Protein AF-A0AAV4XVC8-F1 (afdb_monomer_lite)

pLDDT: mean 71.18, std 25.44, range [30.16, 96.75]

InterPro domains:
  IPR027413 GroEL-like equatorial domain superfamily [SSF48592] (6-117)

Sequence (193 aa):
MLSVKQLIGSIIASYLGPFKSNKFVVDDEDVYMVKCPVSLLQKMNHKDHLSHLIEETLLAHHEQYGCSSISLLAMWYIWNEEFQIILEDCETVDIITHSQNILEEVISQLTEITIQCKETFFKRKSEQNLPQSSHKYKNSFDMNSQSVVYPMKKSVILNMSSSTVPIGIRYSSRHFSPSQSQLSEDEAKTSKR

Radius of gyration: 26.96 Å; chains: 1; bounding box: 74×44×88 Å

Organism: Caerostris extrusa (NCBI:txid172846)

Foldseek 3Di:
DDDPLRVLVVLLVQCDDPNHDWDWDDDPDDTDTHNDSLVVLVSDPDPDPVSVVLSVVLVVVCVVPVDDSSVVSVVVSVVVVVVVVVVVPDDPVVVVVVVVVVVVVVVVVVVVVVVVVCCVVVVVVVVVPPDPDDDDDDDDDDPDDDDDDDDDDDDDDDDDDDDDDDDDPDDPDDDDDDDDDDDDDDDDDDDDD

Structure (mmCIF, N/CA/C/O backbone):
data_AF-A0AAV4XVC8-F1
#
_entry.id   AF-A0AAV4XVC8-F1
#
loop_
_atom_site.group_PDB
_atom_site.id
_atom_site.type_symbol
_atom_site.label_atom_id
_atom_site.label_alt_id
_atom_site.label_comp_id
_atom_site.label_asym_id
_atom_site.label_entity_id
_atom_site.label_seq_id
_atom_site.pdbx_PDB_ins_code
_atom_site.Cartn_x
_atom_site.Cartn_y
_atom_site.Cartn_z
_atom_site.occupancy
_atom_site.B_iso_or_equiv
_atom_site.auth_seq_id
_atom_site.auth_comp_id
_atom_site.auth_asym_id
_atom_site.auth_atom_id
_atom_site.pdbx_PDB_model_num
ATOM 1 N N . MET A 1 1 ? 22.373 -5.434 -5.262 1.00 60.91 1 MET A N 1
ATOM 2 C CA . MET A 1 1 ? 20.912 -5.635 -5.367 1.00 60.91 1 MET A CA 1
ATOM 3 C C . MET A 1 1 ? 20.284 -4.755 -4.295 1.00 60.91 1 MET A C 1
ATOM 5 O O . MET A 1 1 ? 20.797 -4.787 -3.184 1.00 60.91 1 MET A O 1
ATOM 9 N N . LEU A 1 2 ? 19.320 -3.887 -4.626 1.00 66.81 2 LEU A N 1
ATOM 10 C CA . LEU A 1 2 ? 18.660 -3.037 -3.619 1.00 66.81 2 LEU A CA 1
ATOM 11 C C . LEU A 1 2 ? 17.849 -3.921 -2.666 1.00 66.81 2 LEU A C 1
ATOM 13 O O . LEU A 1 2 ? 17.272 -4.911 -3.117 1.00 66.81 2 LEU A O 1
ATOM 17 N N . SER A 1 3 ? 17.794 -3.575 -1.378 1.00 87.25 3 SER A N 1
ATOM 18 C CA . SER A 1 3 ? 16.833 -4.224 -0.481 1.00 87.25 3 SER A CA 1
ATOM 19 C C . SER A 1 3 ? 15.405 -3.860 -0.897 1.00 87.25 3 SER A C 1
ATOM 21 O O . SER A 1 3 ? 15.181 -2.795 -1.479 1.00 87.25 3 SER A O 1
ATOM 23 N N . VAL A 1 4 ? 14.426 -4.712 -0.577 1.00 87.12 4 VAL A N 1
ATOM 24 C CA . VAL A 1 4 ? 13.005 -4.453 -0.883 1.00 87.12 4 VAL A CA 1
ATOM 25 C C . VAL A 1 4 ? 12.580 -3.094 -0.334 1.00 87.12 4 VAL A C 1
ATOM 27 O O . VAL A 1 4 ? 11.993 -2.287 -1.045 1.00 87.12 4 VAL A O 1
ATOM 30 N N . LYS A 1 5 ? 12.990 -2.776 0.896 1.00 87.62 5 LYS A N 1
ATOM 31 C CA . LYS A 1 5 ? 12.744 -1.473 1.516 1.00 87.62 5 LYS A CA 1
ATOM 32 C C . LYS A 1 5 ? 13.310 -0.314 0.686 1.00 87.62 5 LYS A C 1
ATOM 34 O O . LYS A 1 5 ? 12.590 0.637 0.404 1.00 87.62 5 LYS A O 1
ATOM 39 N N . GLN A 1 6 ? 14.571 -0.391 0.251 1.00 89.44 6 GLN A N 1
ATOM 40 C CA . GLN A 1 6 ? 15.189 0.657 -0.575 1.00 89.44 6 GLN A CA 1
ATOM 41 C C . GLN A 1 6 ? 14.481 0.819 -1.923 1.00 89.44 6 GLN A C 1
ATOM 43 O O . GLN A 1 6 ? 14.262 1.942 -2.379 1.00 89.44 6 GLN A O 1
ATOM 48 N N . LEU A 1 7 ? 14.107 -0.299 -2.546 1.00 89.12 7 LEU A N 1
ATOM 49 C CA . LEU A 1 7 ? 13.332 -0.308 -3.777 1.00 89.12 7 LEU A CA 1
ATOM 50 C C . LEU A 1 7 ? 11.992 0.407 -3.579 1.00 89.12 7 LEU A C 1
ATOM 52 O O . LEU A 1 7 ? 11.703 1.368 -4.291 1.00 89.12 7 LEU A O 1
ATOM 56 N N . ILE A 1 8 ? 11.207 -0.009 -2.587 1.00 91.06 8 ILE A N 1
ATOM 57 C CA . ILE A 1 8 ? 9.901 0.583 -2.301 1.00 91.06 8 ILE A CA 1
ATOM 58 C C . ILE A 1 8 ? 10.027 2.074 -1.969 1.00 91.06 8 ILE A C 1
ATOM 60 O O . ILE A 1 8 ? 9.303 2.888 -2.543 1.00 91.06 8 ILE A O 1
ATOM 64 N N . GLY A 1 9 ? 10.994 2.457 -1.131 1.00 91.19 9 GLY A N 1
ATOM 65 C CA . GLY A 1 9 ? 11.270 3.860 -0.820 1.00 91.19 9 GLY A CA 1
ATOM 66 C C . GLY A 1 9 ? 11.574 4.686 -2.075 1.00 91.19 9 GLY A C 1
ATOM 67 O O . GLY A 1 9 ? 11.056 5.792 -2.237 1.00 91.19 9 GLY A O 1
ATOM 68 N N . SER A 1 10 ? 12.338 4.125 -3.019 1.00 89.69 10 SER A N 1
ATOM 69 C CA . SER A 1 10 ? 12.622 4.785 -4.298 1.00 89.69 10 SER A CA 1
ATOM 70 C C . SER A 1 10 ? 11.372 4.949 -5.171 1.00 89.69 10 SER A C 1
ATOM 72 O O . SER A 1 10 ? 11.186 6.003 -5.782 1.00 89.69 10 SER A O 1
ATOM 74 N N . ILE A 1 11 ? 10.476 3.955 -5.190 1.00 91.38 11 ILE A N 1
ATOM 75 C CA . ILE A 1 11 ? 9.204 4.027 -5.918 1.00 91.38 11 ILE A CA 1
ATOM 76 C C . ILE A 1 11 ? 8.335 5.133 -5.315 1.00 91.38 11 ILE A C 1
ATOM 78 O O . ILE A 1 11 ? 7.885 6.008 -6.059 1.00 91.38 11 ILE A O 1
ATOM 82 N N . ILE A 1 12 ? 8.176 5.156 -3.987 1.00 91.88 12 ILE A N 1
ATOM 83 C CA . ILE A 1 12 ? 7.405 6.176 -3.261 1.00 91.88 12 ILE A CA 1
ATOM 84 C C . ILE A 1 12 ? 7.914 7.575 -3.588 1.00 91.88 12 ILE A C 1
ATOM 86 O O . ILE A 1 12 ? 7.141 8.398 -4.076 1.00 91.88 12 ILE A O 1
ATOM 90 N N . ALA A 1 13 ? 9.215 7.825 -3.421 1.00 89.94 13 ALA A N 1
ATOM 91 C CA . ALA A 1 13 ? 9.823 9.128 -3.697 1.00 89.94 13 ALA A CA 1
ATOM 92 C C . ALA A 1 13 ? 9.610 9.603 -5.146 1.00 89.94 13 ALA A C 1
ATOM 94 O O . ALA A 1 13 ? 9.690 10.792 -5.445 1.00 89.94 13 ALA A O 1
ATOM 95 N N . SER A 1 14 ? 9.354 8.669 -6.060 1.00 90.31 14 SER A N 1
ATOM 96 C CA . SER A 1 14 ? 9.275 8.935 -7.488 1.00 90.31 14 SER A CA 1
ATOM 97 C C . SER A 1 14 ? 7.850 9.111 -8.032 1.00 90.31 14 SER A C 1
ATOM 99 O O . SER A 1 14 ? 7.668 9.791 -9.049 1.00 90.31 14 SER A O 1
ATOM 101 N N . TYR A 1 15 ? 6.854 8.529 -7.356 1.00 91.44 15 TYR A N 1
ATOM 102 C CA . TYR A 1 15 ? 5.433 8.595 -7.723 1.00 91.44 15 TYR A CA 1
ATOM 103 C C . TYR A 1 15 ? 4.596 9.459 -6.773 1.00 91.44 15 TYR A C 1
ATOM 105 O O . TYR A 1 15 ? 3.487 9.852 -7.141 1.00 91.44 15 TYR A O 1
ATOM 113 N N . LEU A 1 16 ? 5.109 9.780 -5.583 1.00 87.75 16 LEU A N 1
ATOM 114 C CA . LEU A 1 16 ? 4.440 10.613 -4.590 1.00 87.75 16 LEU A CA 1
ATOM 115 C C . LEU A 1 16 ? 5.033 12.033 -4.564 1.00 87.75 16 LEU A C 1
ATOM 117 O O . LEU A 1 16 ? 6.240 12.226 -4.683 1.00 87.75 16 LEU A O 1
ATOM 121 N N . GLY A 1 17 ? 4.174 13.038 -4.381 1.00 79.62 17 GLY A N 1
ATOM 122 C CA . GLY A 1 17 ? 4.581 14.434 -4.196 1.00 79.62 17 GLY A CA 1
ATOM 123 C C . GLY A 1 17 ? 4.624 15.292 -5.474 1.00 79.62 17 GLY A C 1
ATOM 124 O O . GLY A 1 17 ? 4.213 14.859 -6.556 1.00 79.62 17 GLY A O 1
ATOM 125 N N . PRO A 1 18 ? 5.092 16.551 -5.356 1.00 76.88 18 PRO A N 1
ATOM 126 C CA . PRO A 1 18 ? 5.023 17.550 -6.429 1.00 76.88 18 PRO A CA 1
ATOM 127 C C . PRO A 1 18 ? 5.949 17.251 -7.617 1.00 76.88 18 PRO A C 1
ATOM 129 O O . PRO A 1 18 ? 5.732 17.776 -8.706 1.00 76.88 18 PRO A O 1
ATOM 132 N N . PHE A 1 19 ? 6.946 16.382 -7.434 1.00 80.25 19 PHE A N 1
ATOM 133 C CA . PHE A 1 19 ? 7.935 16.013 -8.453 1.00 80.25 19 PHE A CA 1
ATOM 134 C C . PHE A 1 19 ? 7.692 14.623 -9.057 1.00 80.25 19 PHE A C 1
ATOM 136 O O . PHE A 1 19 ? 8.619 13.992 -9.574 1.00 80.25 19 PHE A O 1
ATOM 143 N N . LYS A 1 20 ? 6.446 14.131 -8.996 1.00 87.62 20 LYS A N 1
ATOM 144 C CA . LYS A 1 20 ? 6.068 12.846 -9.591 1.00 87.62 20 LYS A CA 1
ATOM 145 C C . LYS A 1 20 ? 6.493 12.776 -11.058 1.00 87.62 20 LYS A C 1
ATOM 147 O O . LYS A 1 20 ? 6.321 13.727 -11.822 1.00 87.62 20 LYS A O 1
ATOM 152 N N . SER A 1 21 ? 7.030 11.634 -11.463 1.00 87.00 21 SER A N 1
ATOM 153 C CA . SER A 1 21 ? 7.495 11.431 -12.835 1.00 87.00 21 SER A CA 1
ATOM 154 C C . SER A 1 21 ? 7.169 10.033 -13.331 1.00 87.00 21 SER A C 1
ATOM 156 O O . SER A 1 21 ? 7.262 9.055 -12.591 1.00 87.00 21 SER A O 1
ATOM 158 N N . ASN A 1 22 ? 6.821 9.944 -14.614 1.00 90.75 22 ASN A N 1
ATOM 159 C CA . ASN A 1 22 ? 6.651 8.661 -15.285 1.00 90.75 22 ASN A CA 1
ATOM 160 C C . ASN A 1 22 ? 7.999 7.937 -15.348 1.00 90.75 22 ASN A C 1
ATOM 162 O O . ASN A 1 22 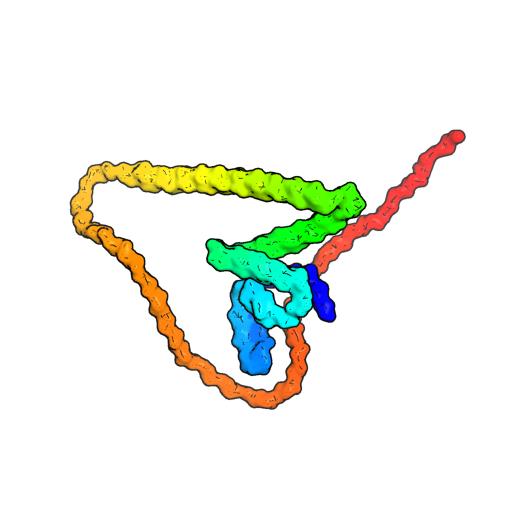? 9.053 8.576 -15.431 1.00 90.75 22 ASN A O 1
ATOM 166 N N . LYS A 1 23 ? 7.961 6.608 -15.333 1.00 90.19 23 LYS A N 1
ATOM 167 C CA . LYS A 1 23 ? 9.156 5.770 -15.448 1.00 90.19 23 LYS A CA 1
ATOM 168 C C . LYS A 1 23 ? 9.222 5.130 -16.813 1.00 90.19 23 LYS A C 1
ATOM 170 O O . LYS A 1 23 ? 8.193 4.888 -17.429 1.00 90.19 23 LYS A O 1
ATOM 175 N N . PHE A 1 24 ? 10.436 4.883 -17.274 1.00 91.50 24 PHE A N 1
ATOM 176 C CA . PHE A 1 24 ? 10.679 4.085 -18.461 1.00 91.50 24 PHE A CA 1
ATOM 177 C C . PHE A 1 24 ? 11.272 2.763 -18.003 1.00 91.50 24 PHE A C 1
ATOM 179 O O . PHE A 1 24 ? 12.295 2.758 -17.319 1.00 91.50 24 PHE A O 1
ATOM 186 N N . VAL A 1 25 ? 10.600 1.670 -18.339 1.00 90.94 25 VAL A N 1
ATOM 187 C CA . VAL A 1 25 ? 11.097 0.315 -18.123 1.00 90.94 25 VAL A CA 1
ATOM 188 C C . VAL A 1 25 ? 11.545 -0.217 -19.471 1.00 90.94 25 VAL A C 1
ATOM 190 O O . VAL A 1 25 ? 10.792 -0.139 -20.438 1.00 90.94 25 VAL A O 1
ATOM 193 N N . VAL A 1 26 ? 12.781 -0.696 -19.532 1.00 90.88 26 VAL A N 1
ATOM 194 C CA . VAL A 1 26 ? 13.357 -1.314 -20.727 1.00 90.88 26 VAL A CA 1
ATOM 195 C C . VAL A 1 26 ? 13.376 -2.815 -20.482 1.00 90.88 26 VAL A C 1
ATOM 197 O O . VAL A 1 26 ? 13.941 -3.246 -19.478 1.00 90.88 26 VAL A O 1
ATOM 200 N N . ASP A 1 27 ? 12.733 -3.571 -21.361 1.00 89.00 27 ASP A N 1
ATOM 201 C CA . ASP A 1 27 ? 12.568 -5.023 -21.267 1.00 89.00 27 ASP A CA 1
ATOM 202 C C . ASP A 1 27 ? 12.960 -5.625 -22.616 1.00 89.00 27 ASP A C 1
ATOM 204 O O . ASP A 1 27 ? 12.258 -5.386 -23.593 1.00 89.00 27 ASP A O 1
ATOM 208 N N . ASP A 1 28 ? 14.113 -6.300 -22.662 1.00 87.19 28 ASP A N 1
ATOM 209 C CA . ASP A 1 28 ? 14.820 -6.872 -23.823 1.00 87.19 28 ASP A CA 1
ATOM 210 C C . ASP A 1 28 ? 14.838 -6.024 -25.118 1.00 87.19 28 ASP A C 1
ATOM 212 O O . ASP A 1 28 ? 15.892 -5.511 -25.501 1.00 87.19 28 ASP A O 1
ATOM 216 N N . GLU A 1 29 ? 13.700 -5.841 -25.785 1.00 88.56 29 GLU A N 1
ATOM 217 C CA . GLU A 1 29 ? 13.551 -5.094 -27.044 1.00 88.56 29 GLU A CA 1
ATOM 218 C C . GLU A 1 29 ? 12.577 -3.901 -26.960 1.00 88.56 29 GLU A C 1
ATOM 220 O O . GLU A 1 29 ? 12.553 -3.052 -27.854 1.00 88.56 29 GLU A O 1
ATOM 225 N N . ASP A 1 30 ? 11.814 -3.783 -25.872 1.00 91.25 30 ASP A N 1
ATOM 226 C CA . ASP A 1 30 ? 10.739 -2.809 -25.713 1.00 91.25 30 ASP A CA 1
ATOM 227 C C . ASP A 1 30 ? 11.037 -1.759 -24.634 1.00 91.25 30 ASP A C 1
ATOM 229 O O . ASP A 1 30 ? 11.691 -2.007 -23.618 1.00 91.25 30 ASP A O 1
ATOM 233 N N . VAL A 1 31 ? 10.482 -0.557 -24.830 1.00 92.19 31 VAL A N 1
ATOM 234 C CA . VAL A 1 31 ? 10.515 0.528 -23.841 1.00 92.19 31 VAL A CA 1
ATOM 235 C C . VAL A 1 31 ? 9.094 0.908 -23.444 1.00 92.19 31 VAL A C 1
ATOM 237 O O . VAL A 1 31 ? 8.322 1.453 -24.233 1.00 92.19 31 VAL A O 1
ATOM 240 N N . TYR A 1 32 ? 8.768 0.682 -22.177 1.00 90.56 32 TYR A N 1
ATOM 241 C CA . TYR A 1 32 ? 7.461 0.950 -21.594 1.00 90.56 32 TYR A CA 1
ATOM 242 C C . TYR A 1 32 ? 7.494 2.227 -20.767 1.00 90.56 32 TYR A C 1
ATOM 244 O O . TYR A 1 32 ? 8.263 2.342 -19.815 1.00 90.56 32 TYR A O 1
ATOM 252 N N . MET A 1 33 ? 6.613 3.180 -21.071 1.00 93.56 33 MET A N 1
ATOM 253 C CA . MET A 1 33 ? 6.372 4.313 -20.180 1.00 93.56 33 MET A CA 1
ATOM 254 C C . MET A 1 33 ? 5.312 3.941 -19.138 1.00 93.56 33 MET A C 1
ATOM 256 O O . MET A 1 33 ? 4.134 3.785 -19.454 1.00 93.56 33 MET A O 1
ATOM 260 N N . VAL A 1 34 ? 5.721 3.865 -17.878 1.00 93.75 34 VAL A N 1
ATOM 261 C CA . VAL A 1 34 ? 4.909 3.426 -16.749 1.00 93.75 34 VAL A CA 1
ATOM 262 C C . VAL A 1 34 ? 4.484 4.607 -15.877 1.00 93.75 34 VAL A C 1
ATOM 264 O O . VAL A 1 34 ? 5.309 5.342 -15.326 1.00 93.75 34 VAL A O 1
ATOM 267 N N . LYS A 1 35 ? 3.167 4.771 -15.719 1.00 91.00 35 LYS A N 1
ATOM 268 C CA . LYS A 1 35 ? 2.547 5.822 -14.890 1.00 91.00 35 LYS A CA 1
ATOM 269 C C . LYS A 1 35 ? 1.979 5.312 -13.565 1.00 91.00 35 LYS A C 1
ATOM 271 O O . LYS A 1 35 ? 1.686 6.121 -12.691 1.00 91.00 35 LYS A O 1
ATOM 276 N N . CYS A 1 36 ? 1.810 3.999 -13.432 1.00 90.88 36 CYS A N 1
ATOM 277 C CA . CYS A 1 36 ? 1.247 3.357 -12.251 1.00 90.88 36 CYS A CA 1
ATOM 278 C C . CYS A 1 36 ? 2.352 2.590 -11.508 1.00 90.88 36 CYS A C 1
ATOM 280 O O . CYS A 1 36 ? 3.061 1.817 -12.153 1.00 90.88 36 CYS A O 1
ATOM 282 N N . PRO A 1 37 ? 2.501 2.759 -10.183 1.00 91.81 37 PRO A N 1
ATOM 283 C CA . PRO A 1 37 ? 3.500 2.018 -9.412 1.00 91.81 37 PRO A CA 1
ATOM 284 C C . PRO A 1 37 ? 3.270 0.498 -9.439 1.00 91.81 37 PRO A C 1
ATOM 286 O O . PRO A 1 37 ? 4.239 -0.249 -9.407 1.00 91.81 37 PRO A O 1
ATOM 289 N N . VAL A 1 38 ? 2.019 0.034 -9.565 1.00 92.62 38 VAL A N 1
ATOM 290 C CA . VAL A 1 38 ? 1.698 -1.403 -9.672 1.00 92.62 38 VAL A CA 1
ATOM 291 C C . VAL A 1 38 ? 2.273 -1.986 -10.957 1.00 92.62 38 VAL A C 1
ATOM 293 O O . VAL A 1 38 ? 3.015 -2.960 -10.920 1.00 92.62 38 VAL A O 1
ATOM 296 N N . SER A 1 39 ? 2.030 -1.322 -12.089 1.00 92.00 39 SER A N 1
ATOM 297 C CA . SER A 1 39 ? 2.594 -1.732 -13.377 1.00 92.00 39 SER A CA 1
ATOM 298 C C . SER A 1 39 ? 4.121 -1.654 -13.404 1.00 92.00 39 SER A C 1
ATOM 300 O O . SER A 1 39 ? 4.746 -2.361 -14.187 1.00 92.00 39 SER A O 1
ATOM 302 N N . LEU A 1 40 ? 4.730 -0.784 -12.586 1.00 91.88 40 LEU A N 1
ATOM 303 C CA . LEU A 1 40 ? 6.182 -0.747 -12.451 1.00 91.88 40 LEU A CA 1
ATOM 304 C C . LEU A 1 40 ? 6.664 -2.011 -11.744 1.00 91.88 40 LEU A C 1
ATOM 306 O O . LEU A 1 40 ? 7.521 -2.688 -12.294 1.00 91.88 40 LEU A O 1
ATOM 310 N N . LEU A 1 41 ? 6.088 -2.346 -10.586 1.00 89.44 41 LEU A N 1
ATOM 311 C CA . LEU A 1 41 ? 6.457 -3.539 -9.818 1.00 89.44 41 LEU A CA 1
ATOM 312 C C . LEU A 1 41 ? 6.304 -4.825 -10.638 1.00 89.44 41 LEU A C 1
ATOM 314 O O . LEU A 1 41 ? 7.263 -5.581 -10.723 1.00 89.44 41 LEU A O 1
ATOM 318 N N . GLN A 1 42 ? 5.186 -4.992 -11.351 1.00 89.75 42 GLN A N 1
ATOM 319 C CA . GLN A 1 42 ? 4.941 -6.138 -12.244 1.00 89.75 42 GLN A CA 1
ATOM 320 C C . GLN A 1 42 ? 5.992 -6.298 -13.354 1.00 89.75 42 GLN A C 1
ATOM 322 O O . GLN A 1 42 ? 6.202 -7.385 -13.886 1.00 89.75 42 GLN A O 1
ATOM 327 N N . LYS A 1 43 ? 6.622 -5.192 -13.767 1.00 88.81 43 LYS A N 1
ATOM 328 C CA . LYS A 1 43 ? 7.663 -5.176 -14.801 1.00 88.81 43 LYS A CA 1
ATOM 329 C C . LYS A 1 43 ? 9.073 -5.283 -14.224 1.00 88.81 43 LYS A C 1
ATOM 331 O O . LYS A 1 43 ? 10.031 -5.404 -14.984 1.00 88.81 43 LYS A O 1
ATOM 336 N N . MET A 1 44 ? 9.230 -5.230 -12.904 1.00 85.31 44 MET A N 1
ATOM 337 C CA . MET A 1 44 ? 10.516 -5.420 -12.252 1.00 85.31 44 MET A CA 1
ATOM 338 C C . MET A 1 44 ? 10.708 -6.901 -11.925 1.00 85.31 44 MET A C 1
ATOM 340 O O . MET A 1 44 ? 9.949 -7.493 -11.170 1.00 85.31 44 MET A O 1
ATOM 344 N N . ASN A 1 45 ? 11.759 -7.510 -12.473 1.00 77.62 45 ASN A N 1
ATOM 345 C CA . ASN A 1 45 ? 12.078 -8.911 -12.206 1.00 77.62 45 ASN A CA 1
ATOM 346 C C . ASN A 1 45 ? 12.716 -9.069 -10.810 1.00 77.62 45 ASN A C 1
ATOM 348 O O . ASN A 1 45 ? 13.943 -9.072 -10.663 1.00 77.62 45 ASN A O 1
ATOM 352 N N . HIS A 1 46 ? 11.883 -9.163 -9.773 1.00 75.62 46 HIS A N 1
ATOM 353 C CA . HIS A 1 46 ? 12.303 -9.397 -8.392 1.00 75.62 46 HIS A CA 1
ATOM 354 C C . HIS A 1 46 ? 11.841 -10.778 -7.909 1.00 75.62 46 HIS A C 1
ATOM 356 O O . HIS A 1 46 ? 10.666 -11.109 -7.970 1.00 75.62 46 HIS A O 1
ATOM 362 N N . LYS A 1 47 ? 12.782 -11.597 -7.417 1.00 74.56 47 LYS A N 1
ATOM 363 C CA . LYS A 1 47 ? 12.545 -12.996 -6.995 1.00 74.56 47 LYS A CA 1
ATOM 364 C C . LYS A 1 47 ? 12.276 -13.159 -5.494 1.00 74.56 47 LYS A C 1
ATOM 366 O O . LYS A 1 47 ? 12.476 -14.238 -4.948 1.00 74.56 47 LYS A O 1
ATOM 371 N N . ASP A 1 48 ? 11.918 -12.080 -4.814 1.00 85.94 48 ASP A N 1
ATOM 372 C CA . ASP A 1 48 ? 11.801 -12.058 -3.360 1.00 85.94 48 ASP A CA 1
ATOM 373 C C . ASP A 1 48 ? 10.337 -12.222 -2.911 1.00 85.94 48 ASP A C 1
ATOM 375 O O . ASP A 1 48 ? 9.435 -11.601 -3.474 1.00 85.94 48 ASP A O 1
ATOM 379 N N . HIS A 1 49 ? 10.101 -13.060 -1.894 1.00 89.12 49 HIS A N 1
ATOM 380 C CA . HIS A 1 49 ? 8.752 -13.384 -1.408 1.00 89.12 49 HIS A CA 1
ATOM 381 C C . HIS A 1 49 ? 7.999 -12.163 -0.873 1.00 89.12 49 HIS A C 1
ATOM 383 O O . HIS A 1 49 ? 6.797 -12.038 -1.098 1.00 89.12 49 HIS A O 1
ATOM 389 N N . LEU A 1 50 ? 8.694 -11.251 -0.189 1.00 89.31 50 LEU A N 1
ATOM 390 C CA . LEU A 1 50 ? 8.078 -10.031 0.322 1.00 89.31 50 LEU A CA 1
ATOM 391 C C . LEU A 1 50 ? 7.697 -9.098 -0.831 1.00 89.31 50 LEU A C 1
ATOM 393 O O . LEU A 1 50 ? 6.631 -8.491 -0.805 1.00 89.31 50 LEU A O 1
ATOM 397 N N . SER A 1 51 ? 8.533 -9.028 -1.868 1.00 89.06 51 SER A N 1
ATOM 398 C CA . SER A 1 51 ? 8.219 -8.266 -3.084 1.00 89.06 51 SER A CA 1
ATOM 399 C C . SER A 1 51 ? 6.954 -8.791 -3.771 1.00 89.06 51 SER A C 1
ATOM 401 O O . SER A 1 51 ? 6.099 -7.989 -4.137 1.00 89.06 51 SER A O 1
ATOM 403 N N . HIS A 1 52 ? 6.798 -10.117 -3.863 1.00 90.75 52 HIS A N 1
ATOM 404 C CA . HIS A 1 52 ? 5.591 -10.750 -4.407 1.00 90.75 52 HIS A CA 1
ATOM 405 C C . HIS A 1 52 ? 4.343 -10.420 -3.580 1.00 90.75 52 HIS A C 1
ATOM 407 O O . HIS A 1 52 ? 3.328 -10.011 -4.131 1.00 90.75 52 HIS A O 1
ATOM 413 N N . LEU A 1 53 ? 4.425 -10.521 -2.249 1.00 92.38 53 LEU A N 1
ATOM 414 C CA . L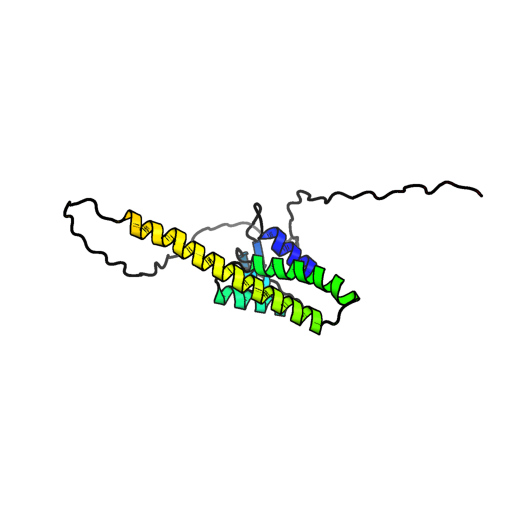EU A 1 53 ? 3.298 -10.202 -1.369 1.00 92.38 53 LEU A CA 1
ATOM 415 C C . LEU A 1 53 ? 2.858 -8.732 -1.500 1.00 92.38 53 LEU A C 1
ATOM 417 O O . LEU A 1 53 ? 1.662 -8.432 -1.520 1.00 92.38 53 LEU A O 1
ATOM 421 N N . ILE A 1 54 ? 3.818 -7.807 -1.600 1.00 93.06 54 ILE A N 1
ATOM 422 C CA . ILE A 1 54 ? 3.537 -6.382 -1.824 1.00 93.06 54 ILE A CA 1
ATOM 423 C C . ILE A 1 54 ? 2.879 -6.182 -3.192 1.00 93.06 54 ILE A C 1
ATOM 425 O O . ILE A 1 54 ? 1.895 -5.451 -3.289 1.00 93.06 54 ILE A O 1
ATOM 429 N N . GLU A 1 55 ? 3.397 -6.824 -4.239 1.00 92.75 55 GLU A N 1
ATOM 430 C CA . GLU A 1 55 ? 2.826 -6.756 -5.584 1.00 92.75 55 GLU A CA 1
ATOM 431 C C . GLU A 1 55 ? 1.370 -7.235 -5.603 1.00 92.75 55 GLU A C 1
ATOM 433 O O . GLU A 1 55 ? 0.502 -6.493 -6.062 1.00 92.75 55 GLU A O 1
ATOM 438 N N . GLU A 1 56 ? 1.084 -8.410 -5.039 1.00 93.88 56 GLU A N 1
ATOM 439 C CA . GLU A 1 56 ? -0.272 -8.964 -4.947 1.00 93.88 56 GLU A CA 1
ATOM 440 C C . GLU A 1 56 ? -1.214 -8.043 -4.167 1.00 93.88 56 GLU A C 1
ATOM 442 O O . GLU A 1 56 ? -2.328 -7.762 -4.612 1.00 93.88 56 GLU A O 1
ATOM 447 N N . THR A 1 57 ? -0.753 -7.511 -3.033 1.00 94.62 57 THR A N 1
ATOM 448 C CA . THR A 1 57 ? -1.536 -6.586 -2.201 1.00 94.62 57 THR A CA 1
ATOM 449 C C . THR A 1 57 ? -1.894 -5.315 -2.974 1.00 94.62 57 THR A C 1
ATOM 451 O O . THR A 1 57 ? -3.035 -4.845 -2.947 1.00 94.62 57 THR A O 1
ATOM 454 N N . LEU A 1 58 ? -0.923 -4.746 -3.690 1.00 94.56 58 LEU A N 1
ATOM 455 C CA . LEU A 1 58 ? -1.131 -3.538 -4.479 1.00 94.56 58 LEU A CA 1
ATOM 456 C C . LEU A 1 58 ? -1.992 -3.787 -5.715 1.00 94.56 58 LEU A C 1
ATOM 458 O O . LEU A 1 58 ? -2.766 -2.900 -6.082 1.00 94.56 58 LEU A O 1
ATOM 462 N N . LEU A 1 59 ? -1.860 -4.955 -6.346 1.00 94.62 59 LEU A N 1
ATOM 463 C CA . LEU A 1 59 ? -2.681 -5.366 -7.477 1.00 94.62 59 LEU A CA 1
ATOM 464 C C . LEU A 1 59 ? -4.139 -5.524 -7.047 1.00 94.62 59 LEU A C 1
ATOM 466 O O . LEU A 1 59 ? -4.999 -4.881 -7.639 1.00 94.62 59 LEU A O 1
ATOM 470 N N . ALA A 1 60 ? -4.405 -6.256 -5.962 1.00 95.81 60 ALA A N 1
ATOM 471 C CA . ALA A 1 60 ? -5.752 -6.418 -5.418 1.00 95.81 60 ALA A CA 1
ATOM 472 C C . ALA A 1 60 ? -6.395 -5.062 -5.071 1.00 95.81 60 ALA A C 1
ATOM 474 O O . ALA A 1 60 ? -7.537 -4.786 -5.441 1.00 95.81 60 ALA A O 1
ATOM 475 N N . HIS A 1 61 ? -5.640 -4.160 -4.432 1.00 95.06 61 HIS A N 1
ATOM 476 C CA . HIS A 1 61 ? -6.111 -2.800 -4.163 1.00 95.06 61 HIS A CA 1
ATOM 477 C C . HIS A 1 61 ? -6.394 -2.016 -5.454 1.00 95.06 61 HIS A C 1
ATOM 479 O O . HIS A 1 61 ? -7.394 -1.304 -5.550 1.00 95.06 61 HIS A O 1
ATOM 485 N N . HIS A 1 62 ? -5.521 -2.130 -6.457 1.00 94.81 62 HIS A N 1
ATOM 486 C CA . HIS A 1 62 ? -5.691 -1.447 -7.735 1.00 94.81 62 HIS A CA 1
ATOM 487 C C . HIS A 1 62 ? -6.906 -1.962 -8.511 1.00 94.81 62 HIS A C 1
ATOM 489 O O . HIS A 1 62 ? -7.634 -1.160 -9.084 1.00 94.81 62 HIS A O 1
ATOM 495 N N . GLU A 1 63 ? -7.163 -3.267 -8.497 1.00 95.25 63 GLU A N 1
ATOM 496 C CA . GLU A 1 63 ? -8.341 -3.870 -9.124 1.00 95.25 63 GLU A CA 1
ATOM 497 C C . GLU A 1 63 ? -9.637 -3.442 -8.429 1.00 95.25 63 GLU A C 1
ATOM 499 O O . GLU A 1 63 ? -10.625 -3.138 -9.096 1.00 95.25 63 GLU A O 1
ATOM 504 N N . GLN A 1 64 ? -9.627 -3.356 -7.096 1.00 95.50 64 GLN A N 1
ATOM 505 C CA . GLN A 1 64 ? -10.809 -2.983 -6.321 1.00 95.50 64 GLN A CA 1
ATOM 506 C C . GLN A 1 64 ? -11.126 -1.480 -6.384 1.00 95.50 64 GLN A C 1
ATOM 508 O O . GLN A 1 64 ? -12.295 -1.102 -6.476 1.00 95.50 64 GLN A O 1
ATOM 513 N N . TYR A 1 65 ? -10.109 -0.615 -6.314 1.00 91.94 65 TYR A N 1
ATOM 514 C CA . TYR A 1 65 ? -10.294 0.834 -6.140 1.00 91.94 65 TYR A CA 1
ATOM 515 C C . TYR A 1 65 ? -9.794 1.683 -7.319 1.00 91.94 65 TYR A C 1
ATOM 517 O O . TYR A 1 65 ? -10.082 2.878 -7.382 1.00 91.94 65 TYR A O 1
ATOM 525 N N . GLY A 1 66 ? -9.036 1.112 -8.257 1.00 90.94 66 GLY A N 1
ATOM 526 C CA . GLY A 1 66 ? -8.525 1.775 -9.465 1.00 90.94 66 GLY A CA 1
ATOM 527 C C . GLY A 1 66 ? -7.378 2.771 -9.251 1.00 90.94 66 GLY A C 1
ATOM 528 O O . GLY A 1 66 ? -6.622 3.054 -10.181 1.00 90.94 66 GLY A O 1
ATOM 529 N N . CYS A 1 67 ? -7.202 3.325 -8.050 1.00 87.88 67 CYS A N 1
ATOM 530 C CA . CYS A 1 67 ? -6.182 4.335 -7.761 1.00 87.88 67 CYS A CA 1
ATOM 531 C C . CYS A 1 67 ? -5.566 4.164 -6.365 1.00 87.88 67 CYS A C 1
ATOM 533 O O . CYS A 1 67 ? -5.802 3.175 -5.687 1.00 87.88 67 CYS A O 1
ATOM 535 N N . SER A 1 68 ? -4.734 5.125 -5.951 1.00 90.94 68 SER A N 1
ATOM 536 C CA . SER A 1 68 ? -4.184 5.226 -4.587 1.00 90.94 68 SER A CA 1
ATOM 537 C C . SER A 1 68 ? -3.242 4.103 -4.128 1.00 90.94 68 SER A C 1
ATOM 539 O O . SER A 1 68 ? -2.761 4.148 -2.999 1.00 90.94 68 SER A O 1
ATOM 541 N N . SER A 1 69 ? -2.841 3.183 -5.012 1.00 93.75 69 SER A N 1
ATOM 542 C CA . SER A 1 69 ? -1.846 2.144 -4.701 1.00 93.75 69 SER A CA 1
ATOM 543 C C . SER A 1 69 ? -0.515 2.718 -4.188 1.00 93.75 69 SER A C 1
ATOM 545 O O . SER A 1 69 ? 0.143 2.099 -3.362 1.00 93.75 69 SER A O 1
ATOM 547 N N . ILE A 1 70 ? -0.121 3.929 -4.615 1.00 94.25 70 ILE A N 1
ATOM 548 C CA . ILE A 1 70 ? 1.084 4.588 -4.080 1.00 94.25 70 ILE A CA 1
ATOM 549 C C . ILE A 1 70 ? 0.940 4.978 -2.605 1.00 94.25 70 ILE A C 1
ATOM 551 O O . ILE A 1 70 ? 1.914 4.920 -1.861 1.00 94.25 70 ILE A O 1
ATOM 555 N N . SER A 1 71 ? -0.266 5.360 -2.178 1.00 93.56 71 SER A N 1
ATOM 556 C CA . SER A 1 71 ? -0.559 5.702 -0.787 1.00 93.56 71 SER A CA 1
ATOM 557 C C . SER A 1 71 ? -0.534 4.453 0.084 1.00 93.56 71 SER A C 1
ATOM 559 O O . SER A 1 71 ? 0.082 4.480 1.143 1.00 93.56 71 SER A O 1
ATOM 561 N N . LEU A 1 72 ? -1.112 3.345 -0.394 1.00 93.88 72 LEU A N 1
ATOM 562 C CA . LEU A 1 72 ? -1.026 2.052 0.290 1.00 93.88 72 LEU A CA 1
ATOM 563 C C . LEU A 1 72 ? 0.431 1.593 0.437 1.00 93.88 72 LEU A C 1
ATOM 565 O O . LEU A 1 72 ? 0.850 1.182 1.515 1.00 93.88 72 LEU A O 1
ATOM 569 N N . LEU A 1 73 ? 1.228 1.741 -0.623 1.00 94.12 73 LEU A N 1
ATOM 570 C CA . LEU A 1 73 ? 2.649 1.413 -0.582 1.00 94.12 73 LEU A CA 1
ATOM 571 C C . LEU A 1 73 ? 3.430 2.296 0.406 1.00 94.12 73 LEU A C 1
ATOM 573 O O . LEU A 1 73 ? 4.309 1.806 1.111 1.00 94.12 73 LEU A O 1
ATOM 577 N N . ALA A 1 74 ? 3.097 3.587 0.483 1.00 94.12 74 ALA A N 1
ATOM 578 C CA . ALA A 1 74 ? 3.685 4.503 1.457 1.00 94.12 74 ALA A CA 1
ATOM 579 C C . ALA A 1 74 ? 3.309 4.142 2.902 1.00 94.12 74 ALA A C 1
ATOM 581 O O . ALA A 1 74 ? 4.178 4.166 3.770 1.00 94.12 74 ALA A O 1
ATOM 582 N N . MET A 1 75 ? 2.053 3.758 3.153 1.00 93.25 75 MET A N 1
ATOM 583 C CA . MET A 1 75 ? 1.615 3.277 4.468 1.00 93.25 75 MET A CA 1
ATOM 584 C C . MET A 1 75 ? 2.380 2.022 4.880 1.00 93.25 75 MET A C 1
ATOM 586 O O . MET A 1 75 ? 2.921 1.984 5.980 1.00 93.25 75 MET A O 1
ATOM 590 N N . TRP A 1 76 ? 2.502 1.041 3.979 1.00 92.75 76 TRP A N 1
ATOM 591 C CA . TRP A 1 76 ? 3.302 -0.158 4.230 1.00 92.75 76 TRP A CA 1
ATOM 592 C C . TRP A 1 76 ? 4.753 0.189 4.581 1.00 92.75 76 TRP A C 1
ATOM 594 O O . TRP A 1 76 ? 5.293 -0.343 5.546 1.00 92.75 76 TRP A O 1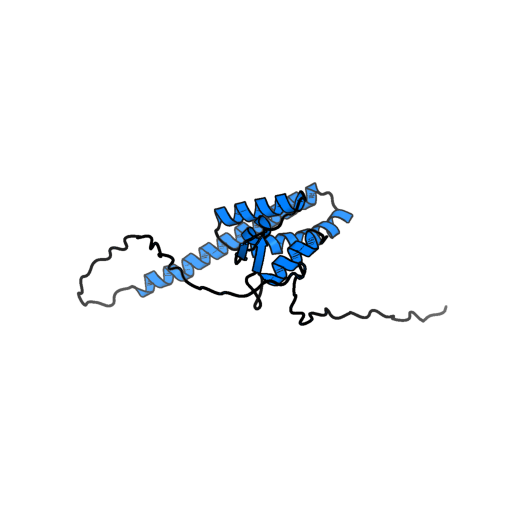
ATOM 604 N N . TYR A 1 77 ? 5.374 1.106 3.829 1.00 92.75 77 TYR A N 1
ATOM 605 C CA . TYR A 1 77 ? 6.762 1.503 4.064 1.00 92.75 77 TYR A CA 1
ATOM 606 C C . TYR A 1 77 ? 6.959 2.095 5.463 1.00 92.75 77 TYR A C 1
ATOM 608 O O . TYR A 1 77 ? 7.890 1.691 6.153 1.00 92.75 77 TYR A O 1
ATOM 616 N N . ILE A 1 78 ? 6.075 3.005 5.887 1.00 91.50 78 ILE A N 1
ATOM 617 C CA . ILE A 1 78 ? 6.136 3.644 7.211 1.00 91.50 78 ILE A CA 1
ATOM 618 C C . ILE A 1 78 ? 5.862 2.615 8.311 1.00 91.50 78 ILE A C 1
ATOM 620 O O . ILE A 1 78 ? 6.651 2.482 9.240 1.00 91.50 78 ILE A O 1
ATOM 624 N N . TRP A 1 79 ? 4.787 1.833 8.191 1.00 91.44 79 TRP A N 1
ATOM 625 C CA . TRP A 1 79 ? 4.440 0.817 9.188 1.00 91.44 79 TRP A CA 1
ATOM 626 C C . TRP A 1 79 ? 5.518 -0.243 9.352 1.00 91.44 79 TRP A C 1
ATOM 628 O O . TRP A 1 79 ? 5.776 -0.682 10.465 1.00 91.44 79 TRP A O 1
ATOM 638 N N . ASN A 1 80 ? 6.187 -0.633 8.269 1.00 90.12 80 ASN A N 1
ATOM 639 C CA . ASN A 1 80 ? 7.293 -1.570 8.358 1.00 90.12 80 ASN A CA 1
ATOM 640 C C . ASN A 1 80 ? 8.470 -1.003 9.171 1.00 90.12 80 ASN A C 1
ATOM 642 O O . ASN A 1 80 ? 9.212 -1.784 9.749 1.00 90.12 80 ASN A O 1
ATOM 646 N N . GLU A 1 81 ? 8.686 0.314 9.218 1.00 87.88 81 GLU A N 1
ATOM 647 C CA . GLU A 1 81 ? 9.698 0.904 10.108 1.00 87.88 81 GLU A CA 1
ATOM 648 C C . GLU A 1 81 ? 9.236 0.878 11.565 1.00 87.88 81 GLU A C 1
ATOM 650 O O . GLU A 1 81 ? 9.964 0.383 12.422 1.00 87.88 81 GLU A O 1
ATOM 655 N N . GLU A 1 82 ? 8.007 1.319 11.823 1.00 89.62 82 GLU A N 1
ATOM 656 C CA . GLU A 1 82 ? 7.447 1.381 13.177 1.00 89.62 82 GLU A CA 1
ATOM 657 C C . GLU A 1 82 ? 7.311 -0.009 13.815 1.00 89.62 82 GLU A C 1
ATOM 659 O O . GLU A 1 82 ? 7.678 -0.211 14.971 1.00 89.62 82 GLU A O 1
ATOM 664 N N . PHE A 1 83 ? 6.858 -1.012 13.059 1.00 90.56 83 PHE A N 1
ATOM 665 C CA . PHE A 1 83 ? 6.725 -2.370 13.584 1.00 90.56 83 PHE A CA 1
ATOM 666 C C . PHE A 1 83 ? 8.063 -3.005 13.938 1.00 90.56 83 PHE A C 1
ATOM 668 O O . PHE A 1 83 ? 8.108 -3.785 14.880 1.00 90.56 83 PHE A O 1
ATOM 675 N N . GLN A 1 84 ? 9.152 -2.672 13.242 1.00 88.69 84 GLN A N 1
ATOM 676 C CA . GLN A 1 84 ? 10.473 -3.197 13.605 1.00 88.69 84 GLN A CA 1
ATOM 677 C C . GLN A 1 84 ? 10.924 -2.693 14.977 1.00 88.69 84 GLN A C 1
ATOM 679 O O . GLN A 1 84 ? 11.541 -3.454 15.708 1.00 88.69 84 GLN A O 1
ATOM 684 N N . ILE A 1 85 ? 10.562 -1.459 15.340 1.00 90.56 85 ILE A N 1
ATOM 685 C CA . ILE A 1 85 ? 10.847 -0.893 16.664 1.00 90.56 85 ILE A CA 1
ATOM 686 C C . ILE A 1 85 ? 9.998 -1.601 17.728 1.00 90.56 85 ILE A C 1
ATOM 688 O O . ILE A 1 85 ? 10.506 -2.021 18.759 1.00 90.56 85 ILE A O 1
ATOM 692 N N . ILE A 1 86 ? 8.699 -1.776 17.472 1.00 91.12 86 ILE A N 1
ATOM 693 C CA . ILE A 1 86 ? 7.761 -2.340 18.458 1.00 91.12 86 ILE A CA 1
ATOM 694 C C . ILE A 1 86 ? 7.995 -3.845 18.680 1.00 91.12 86 ILE A C 1
ATOM 696 O O . ILE A 1 86 ? 7.768 -4.353 19.778 1.00 91.12 86 ILE A O 1
ATOM 700 N N . LEU A 1 87 ? 8.475 -4.564 17.660 1.00 92.44 87 LEU A N 1
ATOM 701 C CA . LEU A 1 87 ? 8.813 -5.989 17.751 1.00 92.44 87 LEU A CA 1
ATOM 702 C C . LEU A 1 87 ? 9.951 -6.291 18.740 1.00 92.44 87 LEU A C 1
ATOM 704 O O . LEU A 1 87 ? 10.122 -7.454 19.097 1.00 92.44 87 LEU A O 1
ATOM 708 N N . GLU A 1 88 ? 10.717 -5.287 19.181 1.00 91.19 88 GLU A N 1
ATOM 709 C CA . GLU A 1 88 ? 11.750 -5.469 20.209 1.00 91.19 88 GLU A CA 1
ATOM 710 C C . GLU A 1 88 ? 11.142 -5.786 21.588 1.00 91.19 88 GLU A C 1
ATOM 712 O O . GLU A 1 88 ? 11.722 -6.570 22.339 1.00 91.19 88 GLU A O 1
ATOM 717 N N . ASP A 1 89 ? 9.949 -5.252 21.882 1.00 93.44 89 ASP A N 1
ATOM 718 C CA . ASP A 1 89 ? 9.334 -5.295 23.218 1.00 93.44 89 ASP A CA 1
ATOM 719 C C . ASP A 1 89 ? 7.948 -5.967 23.262 1.00 93.44 89 ASP A C 1
ATOM 721 O O . ASP A 1 89 ? 7.413 -6.208 24.346 1.00 93.44 89 ASP A O 1
ATOM 725 N N . CYS A 1 90 ? 7.330 -6.254 22.111 1.00 93.81 90 CYS A N 1
ATOM 726 C CA . CYS A 1 90 ? 5.954 -6.757 22.027 1.00 93.81 90 CYS A CA 1
ATOM 727 C C . CYS A 1 90 ? 5.837 -8.042 21.198 1.00 93.81 90 CYS A C 1
ATOM 729 O O . CYS A 1 90 ? 6.542 -8.239 20.206 1.00 93.81 90 CYS A O 1
ATOM 731 N N . GLU A 1 91 ? 4.869 -8.896 21.545 1.00 94.56 91 GLU A N 1
ATOM 732 C CA . GLU A 1 91 ? 4.556 -10.075 20.740 1.00 94.56 91 GLU A CA 1
ATOM 733 C C . GLU A 1 91 ? 3.881 -9.686 19.418 1.00 94.56 91 GLU A C 1
ATOM 735 O O . GLU A 1 91 ? 3.001 -8.825 19.355 1.00 94.56 91 GLU A O 1
ATOM 740 N N . THR A 1 92 ? 4.246 -10.374 18.334 1.00 92.44 92 THR A N 1
ATOM 741 C CA . THR A 1 92 ? 3.715 -10.099 16.990 1.00 92.44 92 THR A CA 1
ATOM 742 C C . THR A 1 92 ? 2.185 -10.167 16.928 1.00 92.44 92 THR A C 1
ATOM 744 O O . THR A 1 92 ? 1.564 -9.379 16.218 1.00 92.44 92 THR A O 1
ATOM 747 N N . VAL A 1 93 ? 1.563 -11.085 17.676 1.00 94.69 93 VAL A N 1
ATOM 748 C CA . VAL A 1 93 ? 0.099 -11.246 17.705 1.00 94.69 93 VAL A CA 1
ATOM 749 C C . VAL A 1 93 ? -0.584 -10.014 18.301 1.00 94.69 93 VAL A C 1
ATOM 751 O O . VAL A 1 93 ? -1.601 -9.566 17.763 1.00 94.69 93 VAL A O 1
ATOM 754 N N . ASP A 1 94 ? -0.007 -9.426 19.348 1.00 94.62 94 ASP A N 1
ATOM 755 C CA . ASP A 1 94 ? -0.538 -8.221 19.986 1.00 94.62 94 ASP A CA 1
ATOM 756 C C . ASP A 1 94 ? -0.420 -7.012 19.056 1.00 94.62 94 ASP A C 1
ATOM 758 O O . ASP A 1 94 ? -1.387 -6.266 18.885 1.00 94.62 94 ASP A O 1
ATOM 762 N N . ILE A 1 95 ? 0.725 -6.865 18.377 1.00 93.56 95 ILE A N 1
ATOM 763 C CA . ILE A 1 95 ? 0.952 -5.799 17.390 1.00 93.56 95 ILE A CA 1
ATOM 764 C C . ILE A 1 95 ? -0.084 -5.881 16.265 1.00 93.56 95 ILE A C 1
ATOM 766 O O . ILE A 1 95 ? -0.697 -4.870 15.916 1.00 93.56 95 ILE A O 1
ATOM 770 N N . ILE A 1 96 ? -0.306 -7.077 15.709 1.00 93.19 96 ILE A N 1
ATOM 771 C CA . ILE A 1 96 ? -1.278 -7.296 14.629 1.00 93.19 96 ILE A CA 1
ATOM 772 C C . ILE A 1 96 ? -2.691 -6.966 15.110 1.00 93.19 96 ILE A C 1
ATOM 774 O O . ILE A 1 96 ? -3.399 -6.202 14.453 1.00 93.19 96 ILE A O 1
ATOM 778 N N . THR A 1 97 ? -3.088 -7.501 16.265 1.00 95.06 97 THR A N 1
ATOM 779 C CA . THR A 1 97 ? -4.431 -7.301 16.825 1.00 95.06 97 THR A CA 1
ATOM 780 C C . THR A 1 97 ? -4.699 -5.822 17.087 1.00 95.06 97 THR A C 1
ATOM 782 O O . THR A 1 97 ? -5.737 -5.290 16.695 1.00 95.06 97 THR A O 1
ATOM 785 N N . HIS A 1 98 ? -3.746 -5.123 17.704 1.00 94.38 98 HIS A N 1
ATOM 786 C CA . HIS A 1 98 ? -3.897 -3.707 18.007 1.00 94.38 98 HIS A CA 1
ATOM 787 C C . HIS A 1 98 ? -3.929 -2.842 16.740 1.00 94.38 98 HIS A C 1
ATOM 789 O O . HIS A 1 98 ? -4.772 -1.954 16.619 1.00 94.38 98 HIS A O 1
ATOM 795 N N . SER A 1 99 ? -3.069 -3.137 15.761 1.00 93.62 99 SER A N 1
ATOM 796 C CA . SER A 1 99 ? -3.033 -2.418 14.481 1.00 93.62 99 SER A CA 1
ATOM 797 C C . SER A 1 99 ? -4.324 -2.592 13.683 1.00 93.62 99 SER A C 1
ATOM 799 O O . SER A 1 99 ? -4.819 -1.627 13.103 1.00 93.62 99 SER A O 1
ATOM 801 N N . GLN A 1 100 ? -4.899 -3.799 13.690 1.00 95.06 100 GLN A N 1
ATOM 802 C CA . GLN A 1 100 ? -6.189 -4.076 13.062 1.00 95.06 100 GLN A CA 1
ATOM 803 C C . GLN A 1 100 ? -7.309 -3.256 13.716 1.00 95.06 100 GLN A C 1
ATOM 805 O O . GLN A 1 100 ? -8.065 -2.593 13.009 1.00 95.06 100 GLN A O 1
ATOM 810 N N . ASN A 1 101 ? -7.361 -3.216 15.052 1.00 96.38 101 ASN A N 1
ATOM 811 C CA . ASN A 1 101 ? -8.353 -2.419 15.781 1.00 96.38 101 ASN A CA 1
ATOM 812 C C . ASN A 1 101 ? -8.234 -0.919 15.462 1.00 96.38 101 ASN A C 1
ATOM 814 O O . ASN A 1 101 ? -9.240 -0.247 15.245 1.00 96.38 101 ASN A O 1
ATOM 818 N N . ILE A 1 102 ? -7.005 -0.389 15.393 1.00 94.75 102 ILE A N 1
ATOM 819 C CA . ILE A 1 102 ? -6.765 1.007 14.995 1.00 94.75 102 ILE A CA 1
ATOM 820 C C . ILE A 1 102 ? -7.256 1.248 13.565 1.00 94.75 102 ILE A C 1
ATOM 822 O O . ILE A 1 102 ? -7.904 2.259 13.299 1.00 94.75 102 ILE A O 1
ATOM 826 N N . LEU A 1 103 ? -6.953 0.339 12.636 1.00 94.56 103 LEU A N 1
ATOM 827 C CA . LEU A 1 103 ? -7.355 0.485 11.241 1.00 94.56 103 LEU A CA 1
ATOM 828 C C . LEU A 1 103 ? -8.883 0.485 11.091 1.00 94.56 103 LEU A C 1
ATOM 830 O O . LEU A 1 103 ? -9.418 1.308 10.349 1.00 94.56 103 LEU A O 1
ATOM 834 N N . GLU A 1 104 ? -9.583 -0.388 11.813 1.00 96.44 104 GLU A N 1
ATOM 835 C CA . GLU A 1 104 ? -11.049 -0.439 11.835 1.00 96.44 104 GLU A CA 1
ATOM 836 C C . GLU A 1 104 ? -11.662 0.856 12.373 1.00 96.44 104 GLU A C 1
ATOM 838 O O . GLU A 1 104 ? -12.583 1.404 11.760 1.00 96.44 104 GLU A O 1
ATOM 843 N N . GLU A 1 105 ? -11.106 1.399 13.456 1.00 96.75 105 GLU A N 1
ATOM 844 C CA . GLU A 1 105 ? -11.542 2.676 14.021 1.00 96.75 105 GLU A CA 1
ATOM 845 C C . GLU A 1 105 ? -11.324 3.835 13.033 1.00 96.75 105 GLU A C 1
ATOM 847 O O . GLU A 1 105 ? -12.229 4.634 12.785 1.00 96.75 105 GLU A O 1
ATOM 852 N N . VAL A 1 106 ? -10.157 3.897 12.383 1.00 95.12 106 VAL A N 1
ATOM 853 C CA . VAL A 1 106 ? -9.862 4.915 11.360 1.00 95.12 106 VAL A CA 1
ATOM 854 C C . VAL A 1 106 ? -10.830 4.809 10.179 1.00 95.12 106 VAL A C 1
ATOM 856 O O . VAL A 1 106 ? -11.336 5.826 9.700 1.00 95.12 106 VAL A O 1
ATOM 859 N N . ILE A 1 107 ? -11.125 3.594 9.710 1.00 93.62 107 ILE A N 1
ATOM 860 C CA . ILE A 1 107 ? -12.095 3.366 8.630 1.00 93.62 107 ILE A CA 1
ATOM 861 C C . ILE A 1 107 ? -13.491 3.839 9.048 1.00 93.62 107 ILE A C 1
ATOM 863 O O . ILE A 1 107 ? -14.174 4.493 8.252 1.00 93.62 107 ILE A O 1
ATOM 867 N N . SER A 1 108 ? -13.906 3.548 10.282 1.00 95.44 108 SER A N 1
ATOM 868 C CA . SER A 1 108 ? -15.188 3.989 10.839 1.00 95.44 108 SER A CA 1
ATOM 869 C C . SER A 1 108 ? -15.307 5.518 10.809 1.00 95.44 108 SER A C 1
ATOM 871 O O . SER A 1 108 ? -16.230 6.064 10.196 1.00 95.44 108 SER A O 1
ATOM 873 N N . GLN A 1 109 ? -14.305 6.220 11.343 1.00 95.69 109 GLN A N 1
ATOM 874 C CA . GLN A 1 109 ? -14.283 7.685 11.388 1.00 95.69 109 GLN A CA 1
ATOM 875 C C . GLN A 1 109 ? -14.253 8.317 9.987 1.00 95.69 109 GLN A C 1
ATOM 877 O O . GLN A 1 109 ? -15.000 9.256 9.700 1.00 95.69 109 GLN A O 1
ATOM 882 N N . LEU A 1 110 ? -13.434 7.791 9.068 1.00 93.69 110 LEU A N 1
ATOM 883 C CA . LEU A 1 110 ? -13.382 8.283 7.685 1.00 93.69 110 LEU A CA 1
ATOM 884 C C . LEU A 1 110 ? -14.703 8.062 6.939 1.00 93.69 110 LEU A C 1
ATOM 886 O O . LEU A 1 110 ? -15.099 8.886 6.105 1.00 93.69 110 LEU A O 1
ATOM 890 N N . THR A 1 111 ? -15.405 6.970 7.242 1.00 92.69 111 THR A N 1
ATOM 891 C CA . THR A 1 111 ? -16.728 6.685 6.682 1.00 92.69 111 THR A CA 1
ATOM 892 C C . THR A 1 111 ? -17.752 7.704 7.171 1.00 92.69 111 THR A C 1
ATOM 894 O O . THR A 1 111 ? -18.492 8.257 6.354 1.00 92.69 111 THR A O 1
ATOM 897 N N . GLU A 1 112 ? -17.749 8.025 8.466 1.00 91.38 112 GLU A N 1
ATOM 898 C CA . GLU A 1 112 ? -18.621 9.054 9.034 1.00 91.38 112 GLU A CA 1
ATOM 899 C C . GLU A 1 112 ? -18.378 10.424 8.381 1.00 91.38 112 GLU A C 1
ATOM 901 O O . GLU A 1 112 ? -19.315 11.046 7.872 1.00 91.38 112 GLU A O 1
ATOM 906 N N . ILE A 1 113 ? -17.115 10.856 8.286 1.00 91.56 113 ILE A N 1
ATOM 907 C CA . ILE A 1 113 ? -16.735 12.115 7.622 1.00 91.56 113 ILE A CA 1
ATOM 908 C C . ILE A 1 113 ? -17.219 12.132 6.167 1.00 91.56 113 ILE A C 1
ATOM 910 O O . ILE A 1 113 ? -17.736 13.143 5.678 1.00 91.56 113 ILE A O 1
ATOM 914 N N . THR A 1 114 ? -17.086 11.008 5.461 1.00 89.19 114 THR A N 1
ATOM 915 C CA . THR A 1 114 ? -17.531 10.879 4.069 1.00 89.19 114 THR A CA 1
ATOM 916 C C . THR A 1 114 ? -19.046 11.050 3.944 1.00 89.19 114 THR A C 1
ATOM 918 O O . THR A 1 114 ? -19.511 11.742 3.031 1.00 89.19 114 THR A O 1
ATOM 921 N N . ILE A 1 115 ? -19.824 10.452 4.852 1.00 85.88 115 ILE A N 1
ATOM 922 C CA . ILE A 1 115 ? -21.286 10.602 4.904 1.00 85.88 115 ILE A CA 1
ATOM 923 C C . ILE A 1 115 ? -21.650 12.067 5.157 1.00 85.88 115 ILE A C 1
ATOM 925 O O . ILE A 1 115 ? -22.398 12.652 4.373 1.00 85.88 115 ILE A O 1
ATOM 929 N N . GLN A 1 116 ? -21.053 12.693 6.173 1.00 84.88 116 GLN A N 1
ATOM 930 C CA . GLN A 1 116 ? -21.312 14.094 6.518 1.00 84.88 116 GLN A CA 1
ATOM 931 C C . GLN A 1 116 ? -20.991 15.044 5.356 1.00 84.88 116 GLN A C 1
ATOM 933 O O . GLN A 1 116 ? -21.762 15.961 5.055 1.00 84.88 116 GLN A O 1
ATOM 938 N N . CYS A 1 117 ? -19.882 14.807 4.651 1.00 83.94 117 CYS A N 1
ATOM 939 C CA . CYS A 1 117 ? -19.510 15.565 3.462 1.00 83.94 117 CYS A CA 1
ATOM 940 C C . CYS A 1 117 ? -20.557 15.395 2.352 1.00 83.94 117 CYS A C 1
ATOM 942 O O . CYS A 1 117 ? -21.030 16.389 1.795 1.00 83.94 117 CYS A O 1
ATOM 944 N N . LYS A 1 118 ? -20.984 14.162 2.050 1.00 85.12 118 LYS A N 1
ATOM 945 C CA . LYS A 1 118 ? -22.043 13.927 1.058 1.00 85.12 118 LYS A CA 1
ATOM 946 C C . LYS A 1 118 ? -23.323 14.668 1.435 1.00 85.12 118 LYS A C 1
ATOM 948 O O . LYS A 1 118 ? -23.882 15.384 0.609 1.00 85.12 118 LYS A O 1
ATOM 953 N N . GLU A 1 119 ? -23.759 14.570 2.682 1.00 84.62 119 GLU A N 1
ATOM 954 C CA . GLU A 1 119 ? -24.956 15.273 3.128 1.00 84.62 119 GLU A CA 1
ATOM 955 C C . GLU A 1 119 ? -24.822 16.792 2.999 1.00 84.62 119 GLU A C 1
ATOM 957 O O . GLU A 1 119 ? -25.704 17.439 2.438 1.00 84.62 119 GLU A O 1
ATOM 962 N N . THR A 1 120 ? -23.696 17.359 3.428 1.00 82.25 120 THR A N 1
ATOM 963 C CA . THR A 1 120 ? -23.469 18.810 3.420 1.00 82.25 120 THR A CA 1
ATOM 964 C C . THR A 1 120 ? -23.379 19.377 2.001 1.00 82.25 120 THR A C 1
ATOM 966 O O . THR A 1 120 ? -23.954 20.428 1.707 1.00 82.25 120 THR A O 1
ATOM 969 N N . PHE A 1 121 ? -22.671 18.696 1.097 1.00 74.81 121 PHE A N 1
ATOM 970 C CA . PHE A 1 121 ? -22.440 19.190 -0.262 1.00 74.81 121 PHE A CA 1
ATOM 971 C C . PHE A 1 121 ? -23.582 18.858 -1.231 1.00 74.81 121 PHE A C 1
ATOM 973 O O . PHE A 1 121 ? -23.835 19.643 -2.149 1.00 74.81 121 PHE A O 1
ATOM 980 N N . PHE A 1 122 ? -24.299 17.744 -1.040 1.00 64.56 122 PHE A N 1
ATOM 981 C CA . PHE A 1 122 ? -25.409 17.367 -1.919 1.00 64.56 122 PHE A CA 1
ATOM 982 C C . PHE A 1 122 ? -26.767 17.926 -1.462 1.00 64.56 122 PHE A C 1
ATOM 984 O O . PHE A 1 122 ? -27.530 18.340 -2.336 1.00 64.56 122 PHE A O 1
ATOM 991 N N . LYS A 1 123 ? -27.054 18.080 -0.154 1.00 59.91 123 LYS A N 1
ATOM 992 C CA . LYS A 1 123 ? -28.299 18.754 0.295 1.00 59.91 123 LYS A CA 1
ATOM 993 C C . LYS A 1 123 ? -28.330 20.240 -0.092 1.00 59.91 123 LYS A C 1
ATOM 995 O O . LYS A 1 123 ? -29.369 20.746 -0.514 1.00 59.91 123 LYS A O 1
ATOM 1000 N N . ARG A 1 124 ? -27.182 20.936 -0.083 1.00 54.66 124 ARG A N 1
ATOM 1001 C CA . ARG A 1 124 ? -27.100 22.338 -0.554 1.00 54.66 124 ARG A CA 1
ATOM 1002 C C . ARG A 1 124 ? -27.462 22.505 -2.033 1.00 54.66 124 ARG A C 1
ATOM 1004 O O . ARG A 1 124 ? -28.020 23.533 -2.405 1.00 54.66 124 ARG A O 1
ATOM 1011 N N . LYS A 1 125 ? -27.194 21.502 -2.879 1.00 55.00 125 LYS A N 1
ATOM 1012 C CA . LYS A 1 125 ? -27.593 21.534 -4.297 1.00 55.00 125 LYS A CA 1
ATOM 1013 C C . LYS A 1 125 ? -29.095 21.311 -4.499 1.00 55.00 125 LYS A C 1
ATOM 1015 O O . LYS A 1 125 ? -29.633 21.811 -5.483 1.00 55.00 125 LYS A O 1
ATOM 1020 N N . SER A 1 126 ? -29.779 20.592 -3.608 1.00 54.09 126 SER A N 1
ATOM 1021 C CA . SER A 1 126 ? -31.239 20.434 -3.683 1.00 54.09 126 SER A CA 1
ATOM 1022 C C . SER A 1 126 ? -31.997 21.662 -3.172 1.00 54.09 126 SER A C 1
ATOM 1024 O O . SER A 1 126 ? -33.032 22.001 -3.733 1.00 54.09 126 SER A O 1
ATOM 1026 N N . GLU A 1 127 ? -31.468 22.378 -2.177 1.00 55.19 127 GLU A N 1
ATOM 1027 C CA . GLU A 1 127 ? -32.125 23.571 -1.615 1.00 55.19 127 GLU A CA 1
ATOM 1028 C C . GLU A 1 127 ? -31.891 24.845 -2.446 1.00 55.19 127 GLU A C 1
ATOM 1030 O O . GLU A 1 127 ? -32.746 25.727 -2.474 1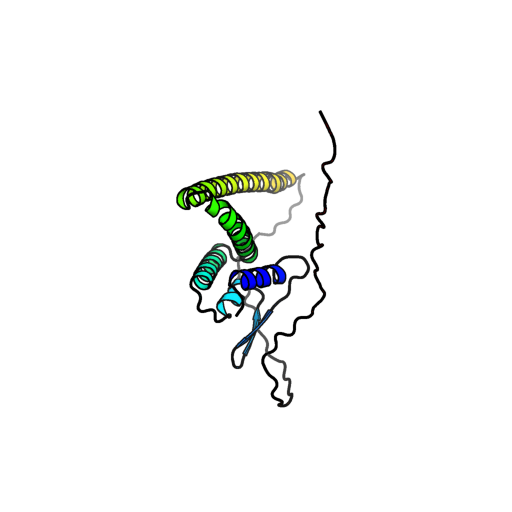.00 55.19 127 GLU A O 1
ATOM 1035 N N 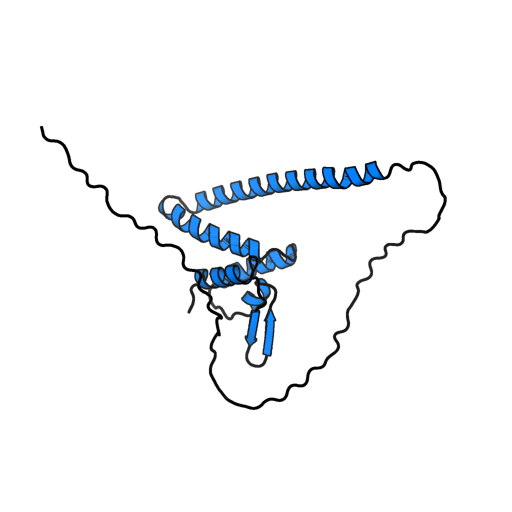. GLN A 1 128 ? -30.789 24.926 -3.204 1.00 53.75 128 GLN A N 1
ATOM 1036 C CA . GLN A 1 128 ? -30.561 26.004 -4.182 1.00 53.75 128 GLN A CA 1
ATOM 1037 C C . GLN A 1 128 ? -31.367 25.847 -5.485 1.00 53.75 128 GLN A C 1
ATOM 1039 O O . GLN A 1 128 ? -31.358 26.753 -6.313 1.00 53.75 128 GLN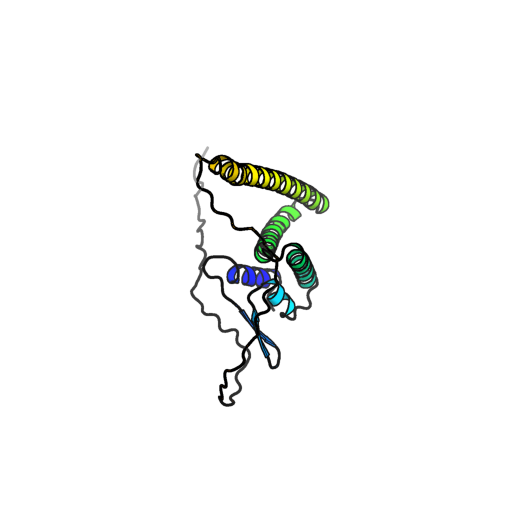 A O 1
ATOM 1044 N N . ASN A 1 129 ? -32.091 24.736 -5.661 1.00 48.31 129 ASN A N 1
ATOM 1045 C CA . ASN A 1 129 ? -32.992 24.491 -6.792 1.00 48.31 129 ASN A CA 1
ATOM 1046 C C . ASN A 1 129 ? -34.476 24.598 -6.393 1.00 48.31 129 ASN A C 1
ATOM 1048 O O . ASN A 1 129 ? -35.324 23.897 -6.943 1.00 48.31 129 ASN A O 1
ATOM 1052 N N . LEU A 1 130 ? -34.815 25.481 -5.448 1.00 42.97 130 LEU A N 1
ATOM 1053 C CA . LEU A 1 130 ? -36.196 25.941 -5.299 1.00 42.97 130 LEU A CA 1
ATOM 1054 C C . LEU A 1 130 ? -36.509 26.913 -6.451 1.00 42.97 130 LEU A C 1
ATOM 1056 O O . LEU A 1 130 ? -35.871 27.963 -6.551 1.00 42.97 130 LEU A O 1
ATOM 1060 N N . PRO A 1 131 ? -37.460 26.591 -7.345 1.00 45.59 131 PRO A N 1
ATOM 1061 C CA . PRO A 1 131 ? -37.756 27.438 -8.484 1.00 45.59 131 PRO A CA 1
ATOM 1062 C C . PRO A 1 131 ? -38.481 28.695 -7.997 1.00 45.59 131 PRO A C 1
ATOM 1064 O O . PRO A 1 131 ? -39.665 28.650 -7.662 1.00 45.59 131 PRO A O 1
ATOM 1067 N N . GLN A 1 132 ? -37.803 29.846 -8.016 1.00 45.41 132 GLN A N 1
ATOM 1068 C CA . GLN A 1 132 ? -38.521 31.100 -8.215 1.00 45.41 132 GLN A CA 1
ATOM 1069 C C . GLN A 1 132 ? -39.115 31.058 -9.626 1.00 45.41 132 GLN A C 1
ATOM 1071 O O . GLN A 1 132 ? -38.409 31.088 -10.628 1.00 45.41 132 GLN A O 1
ATOM 1076 N N . SER A 1 133 ? -40.428 30.848 -9.643 1.00 44.06 133 SER A N 1
ATOM 1077 C CA . SER A 1 133 ? -41.394 30.998 -10.728 1.00 44.06 133 SER A CA 1
ATOM 1078 C C . SER A 1 133 ? -40.868 31.211 -12.158 1.00 44.06 133 SER A C 1
ATOM 1080 O O . SER A 1 133 ? -40.353 32.265 -12.519 1.00 44.06 133 SER A O 1
ATOM 1082 N N . SER A 1 134 ? -41.239 30.235 -12.991 1.00 45.28 134 SER A N 1
ATOM 1083 C CA . SER A 1 134 ? -41.702 30.379 -14.375 1.00 45.28 134 SER A CA 1
ATOM 1084 C C . SER A 1 134 ? -40.773 31.050 -15.387 1.00 45.28 134 SER A C 1
ATOM 1086 O O . SER A 1 134 ? -40.856 32.248 -15.600 1.00 45.28 134 SER A O 1
ATOM 1088 N N . HIS A 1 135 ? -40.106 30.229 -16.199 1.00 37.25 135 HIS A N 1
ATOM 1089 C CA . HIS A 1 135 ? -40.315 30.280 -17.647 1.00 37.25 135 HIS A CA 1
ATOM 1090 C C . HIS A 1 135 ? -40.147 28.882 -18.252 1.00 37.25 135 HIS A C 1
ATOM 1092 O O . HIS A 1 135 ? -39.169 28.180 -18.015 1.00 37.25 135 HIS A O 1
ATOM 1098 N N . LYS A 1 136 ? -41.166 28.465 -19.010 1.00 47.22 136 LYS A N 1
ATOM 1099 C CA . LYS A 1 136 ? -41.202 27.222 -19.783 1.00 47.22 136 LYS A CA 1
ATOM 1100 C C . LYS A 1 136 ? -40.025 27.180 -20.757 1.00 47.22 136 LYS A C 1
ATOM 1102 O O . LYS A 1 136 ? -40.029 27.955 -21.704 1.00 47.22 136 LYS A O 1
ATOM 1107 N N . TYR A 1 137 ? -39.143 26.198 -20.616 1.00 36.62 137 TYR A N 1
ATOM 1108 C CA . TYR A 1 137 ? -38.481 25.576 -21.760 1.00 36.62 137 TYR A CA 1
ATOM 1109 C C . TYR A 1 137 ? -38.397 24.067 -21.528 1.00 36.62 137 TYR A C 1
ATOM 1111 O O . TYR A 1 137 ? -37.746 23.588 -20.605 1.00 36.62 137 TYR A O 1
ATOM 1119 N N . LYS A 1 138 ? -39.121 23.322 -22.370 1.00 42.88 138 LYS A N 1
ATOM 1120 C CA . LYS A 1 138 ? -38.872 21.900 -22.608 1.00 42.88 138 LYS A CA 1
ATOM 1121 C C . LYS A 1 138 ? -37.459 21.775 -23.177 1.00 42.88 138 LYS A C 1
ATOM 1123 O O . LYS A 1 138 ? -37.158 22.461 -24.149 1.00 42.88 138 LYS A O 1
ATOM 1128 N N . ASN A 1 139 ? -36.646 20.881 -22.627 1.00 36.09 139 ASN A N 1
ATOM 1129 C CA . ASN A 1 139 ? -36.131 19.743 -23.386 1.00 36.09 139 ASN A CA 1
ATOM 1130 C C . ASN A 1 139 ? -35.529 18.693 -22.447 1.00 36.09 139 ASN A C 1
ATOM 1132 O O . ASN A 1 139 ? -34.952 18.999 -21.409 1.00 36.09 139 ASN A O 1
ATOM 1136 N N . SER A 1 140 ? -35.793 17.449 -22.820 1.00 36.00 140 SER A N 1
ATOM 1137 C CA . SER A 1 140 ? -35.586 16.199 -22.105 1.00 36.00 140 SER A CA 1
ATOM 1138 C C . SER A 1 140 ? -34.121 15.893 -21.806 1.00 36.00 140 SER A C 1
ATOM 1140 O O . SER A 1 140 ? -33.251 16.029 -22.664 1.00 36.00 140 SER A O 1
ATOM 1142 N N . PHE A 1 141 ? -33.897 15.404 -20.589 1.00 33.72 141 PHE A N 1
ATOM 1143 C CA . PHE A 1 141 ? -32.731 14.626 -20.195 1.00 33.72 141 PHE A CA 1
ATOM 1144 C C . PHE A 1 141 ? -32.829 13.233 -20.831 1.00 33.72 141 PHE A C 1
ATOM 1146 O O . PHE A 1 141 ? -33.803 12.534 -20.579 1.00 33.72 141 PHE A O 1
ATOM 1153 N N . ASP A 1 142 ? -31.805 12.832 -21.578 1.00 32.66 142 ASP A N 1
ATOM 1154 C CA . ASP A 1 142 ? -31.410 11.429 -21.723 1.00 32.66 142 ASP A CA 1
ATOM 1155 C C . ASP A 1 142 ? -29.885 11.377 -21.576 1.00 32.66 142 ASP A C 1
ATOM 1157 O O . ASP A 1 142 ? -29.127 11.708 -22.487 1.00 32.66 142 ASP A O 1
ATOM 1161 N N . MET A 1 143 ? -29.428 11.025 -20.373 1.00 37.91 143 MET A N 1
ATOM 1162 C CA . MET A 1 143 ? -28.029 10.704 -20.084 1.00 37.91 143 MET A CA 1
ATOM 1163 C C . MET A 1 143 ? -27.860 9.206 -20.317 1.00 37.91 143 MET A C 1
ATOM 1165 O O . MET A 1 143 ? -27.965 8.398 -19.398 1.00 37.91 143 MET A O 1
ATOM 1169 N N . ASN A 1 144 ? -27.661 8.842 -21.582 1.00 31.73 144 ASN A N 1
ATOM 1170 C CA . ASN A 1 144 ? -27.304 7.486 -21.959 1.00 31.73 144 ASN A CA 1
ATOM 1171 C C . ASN A 1 144 ? -25.777 7.354 -21.895 1.00 31.73 144 ASN A C 1
ATOM 1173 O O . ASN A 1 144 ? -25.048 8.008 -22.643 1.00 31.73 144 ASN A O 1
ATOM 1177 N N . SER A 1 145 ? -25.300 6.526 -20.969 1.00 43.97 145 SER A N 1
ATOM 1178 C CA . SER A 1 145 ? -23.900 6.145 -20.814 1.00 43.97 145 SER A CA 1
ATOM 1179 C C . SER A 1 145 ? -23.396 5.466 -22.089 1.00 43.97 145 SER A C 1
ATOM 1181 O O . SER A 1 145 ? -23.731 4.314 -22.353 1.00 43.97 145 SER A O 1
ATOM 1183 N N . GLN A 1 146 ? -22.575 6.159 -22.879 1.00 32.47 146 GLN A N 1
ATOM 1184 C CA . GLN A 1 146 ? -21.826 5.548 -23.974 1.00 32.47 146 GLN A CA 1
ATOM 1185 C C . GLN A 1 146 ? -20.324 5.693 -23.741 1.00 32.47 146 GLN A C 1
ATOM 1187 O O . GLN A 1 146 ? -19.768 6.787 -23.662 1.00 32.47 146 GLN A O 1
ATOM 1192 N N . SER A 1 147 ? -19.689 4.529 -23.631 1.00 38.81 147 SER A N 1
ATOM 1193 C CA . SER A 1 147 ? -18.254 4.296 -23.675 1.00 38.81 147 SER A CA 1
ATOM 1194 C C . SER A 1 147 ? -17.645 4.908 -24.937 1.00 38.81 147 SER A C 1
ATOM 1196 O O . SER A 1 147 ? -17.936 4.462 -26.049 1.00 38.81 147 SER A O 1
ATOM 1198 N N . VAL A 1 148 ? -16.763 5.892 -24.775 1.00 32.22 148 VAL A N 1
ATOM 1199 C CA . VAL A 1 148 ? -15.970 6.425 -25.886 1.00 32.22 148 VAL A CA 1
ATOM 1200 C C . VAL A 1 148 ? -14.665 5.640 -25.975 1.00 32.22 148 VAL A C 1
ATOM 1202 O O . VAL A 1 148 ? -13.733 5.837 -25.198 1.00 32.22 148 VAL A O 1
ATOM 1205 N N . VAL A 1 149 ? -14.629 4.731 -26.948 1.00 31.41 149 VAL A N 1
ATOM 1206 C CA . VAL A 1 149 ? -13.419 4.114 -27.495 1.00 31.41 149 VAL A CA 1
ATOM 1207 C C . VAL A 1 149 ? -12.650 5.191 -28.264 1.00 31.41 149 VAL A C 1
ATOM 1209 O O . VAL A 1 149 ? -13.187 5.776 -29.203 1.00 31.41 149 VAL A O 1
ATOM 1212 N N . TYR A 1 150 ? -11.392 5.445 -27.899 1.00 35.34 150 TYR A N 1
ATOM 1213 C CA . TYR A 1 150 ? -10.502 6.300 -28.691 1.00 35.34 150 TYR A CA 1
ATOM 1214 C C . TYR A 1 150 ? -9.597 5.444 -29.592 1.00 35.34 150 TYR A C 1
ATOM 1216 O O . TYR A 1 150 ? -8.921 4.545 -29.089 1.00 35.34 150 TYR A O 1
ATOM 1224 N N . PRO A 1 151 ? -9.528 5.719 -30.908 1.00 32.41 151 PRO A N 1
ATOM 1225 C CA . PRO A 1 151 ? -8.623 5.023 -31.810 1.00 32.41 151 PRO A CA 1
ATOM 1226 C C . PRO A 1 151 ? -7.204 5.601 -31.711 1.00 32.41 151 PRO A C 1
ATOM 1228 O O . PRO A 1 151 ? -6.981 6.800 -31.892 1.00 32.41 151 PRO A O 1
ATOM 1231 N N . MET A 1 152 ? -6.223 4.731 -31.468 1.00 30.53 152 MET A N 1
ATOM 1232 C CA . MET A 1 152 ? -4.801 5.069 -31.524 1.00 30.53 152 MET A CA 1
ATOM 1233 C C . MET A 1 152 ? -4.360 5.216 -32.991 1.00 30.53 152 MET A C 1
ATOM 1235 O O . MET A 1 152 ? -4.380 4.249 -33.753 1.00 30.53 152 MET A O 1
ATOM 1239 N N . LYS A 1 153 ? -3.935 6.418 -33.400 1.00 31.66 153 LYS A N 1
ATOM 1240 C CA . LYS A 1 153 ? -3.209 6.628 -34.663 1.00 31.66 153 LYS A CA 1
ATOM 1241 C C . LYS A 1 153 ? -1.701 6.502 -34.427 1.00 31.66 153 LYS A C 1
ATOM 1243 O O . LYS A 1 153 ? -1.131 7.231 -33.620 1.00 31.66 153 LYS A O 1
ATOM 1248 N N . LYS A 1 154 ? -1.075 5.587 -35.173 1.00 36.91 154 LYS A N 1
ATOM 1249 C CA . LYS A 1 154 ? 0.379 5.460 -35.361 1.00 36.91 154 LYS A CA 1
ATOM 1250 C C . LYS A 1 154 ? 0.935 6.677 -36.102 1.00 36.91 154 LYS A C 1
ATOM 1252 O O . LYS A 1 154 ? 0.381 7.033 -37.135 1.00 36.91 154 LYS A O 1
ATOM 1257 N N . SER A 1 155 ? 2.079 7.187 -35.646 1.00 32.94 155 SER A N 1
ATOM 1258 C CA . SER A 1 155 ? 3.322 7.270 -36.438 1.00 32.94 155 SER A CA 1
ATOM 1259 C C . SER A 1 155 ? 4.360 8.137 -35.724 1.00 32.94 155 SER A C 1
ATOM 1261 O O . SER A 1 155 ? 4.125 9.330 -35.566 1.00 32.94 155 SER A O 1
ATOM 1263 N N . VAL A 1 156 ? 5.531 7.580 -35.407 1.00 30.16 156 VAL A N 1
ATOM 1264 C CA . VAL A 1 156 ? 6.804 8.313 -35.485 1.00 30.16 156 VAL A CA 1
ATOM 1265 C C . VAL A 1 156 ? 7.866 7.325 -35.962 1.00 30.16 156 VAL A C 1
ATOM 1267 O O . VAL A 1 156 ? 8.128 6.319 -35.310 1.00 30.16 156 VAL A O 1
ATOM 1270 N N . ILE A 1 157 ? 8.428 7.608 -37.134 1.00 34.94 157 ILE A N 1
ATOM 1271 C CA . ILE A 1 157 ? 9.656 7.003 -37.650 1.00 34.94 157 ILE A CA 1
ATOM 1272 C C . ILE A 1 157 ? 10.810 7.764 -37.003 1.00 34.94 157 ILE A C 1
ATOM 1274 O O . ILE A 1 157 ? 10.866 8.986 -37.129 1.00 34.94 157 ILE A O 1
ATOM 1278 N N . LEU A 1 158 ? 11.740 7.060 -36.364 1.00 30.58 158 LEU A N 1
ATOM 1279 C CA . LEU A 1 158 ? 13.057 7.594 -36.028 1.00 30.58 158 LEU A CA 1
ATOM 1280 C C . LEU A 1 158 ? 14.102 6.515 -36.314 1.00 30.58 158 LEU A C 1
ATOM 1282 O O . LEU A 1 158 ? 14.289 5.576 -35.547 1.00 30.58 158 LEU A O 1
ATOM 1286 N N . ASN A 1 159 ? 14.768 6.675 -37.458 1.00 34.41 159 ASN A N 1
ATOM 1287 C CA . ASN A 1 159 ? 16.110 6.150 -37.673 1.00 34.41 159 ASN A CA 1
ATOM 1288 C C . ASN A 1 159 ? 17.015 6.714 -36.576 1.00 34.41 159 ASN A C 1
ATOM 1290 O O . ASN A 1 159 ? 16.957 7.918 -36.348 1.00 34.41 159 ASN A O 1
ATOM 1294 N N . MET A 1 160 ? 17.882 5.893 -35.984 1.00 30.47 160 MET A N 1
ATOM 1295 C CA . MET A 1 160 ? 19.275 6.247 -35.691 1.00 30.47 160 MET A CA 1
ATOM 1296 C C . MET A 1 160 ? 20.057 5.001 -35.260 1.00 30.47 160 MET A C 1
ATOM 1298 O O . MET A 1 160 ? 19.542 4.055 -34.675 1.00 30.47 160 MET A O 1
ATOM 1302 N N . SER A 1 161 ? 21.314 5.037 -35.666 1.00 30.61 161 SER A N 1
ATOM 1303 C CA . SER A 1 161 ? 22.340 4.010 -35.731 1.00 30.61 161 SER A CA 1
ATOM 1304 C C . SER A 1 161 ? 22.788 3.395 -34.403 1.00 30.61 161 SER A C 1
ATOM 1306 O O . SER A 1 161 ? 22.930 4.074 -33.391 1.00 30.61 161 SER A O 1
ATOM 1308 N N . SER A 1 162 ? 23.148 2.116 -34.515 1.00 38.22 162 SER A N 1
ATOM 1309 C CA . SER A 1 162 ? 24.090 1.335 -33.703 1.00 38.22 162 SER A CA 1
ATOM 1310 C C . SER A 1 162 ? 25.176 2.144 -32.973 1.00 38.22 162 SER A C 1
ATOM 1312 O O . SER A 1 162 ? 26.063 2.706 -33.616 1.00 38.22 162 SER A O 1
ATOM 1314 N N . SER A 1 163 ? 25.205 2.025 -31.642 1.00 30.39 163 SER A N 1
ATOM 1315 C CA . SER A 1 163 ? 26.440 1.783 -30.879 1.00 30.39 163 SER A CA 1
ATOM 1316 C C . SER A 1 163 ? 26.113 1.295 -29.460 1.00 30.39 163 SER A C 1
ATOM 1318 O O . SER A 1 163 ? 25.411 1.963 -28.705 1.00 30.39 163 SER A O 1
ATOM 1320 N N . THR A 1 164 ? 26.646 0.127 -29.117 1.00 42.00 164 THR A N 1
ATOM 1321 C CA . THR A 1 164 ? 26.667 -0.562 -27.813 1.00 42.00 164 THR A CA 1
ATOM 1322 C C . THR A 1 164 ? 27.207 0.284 -26.652 1.00 42.00 164 THR A C 1
ATOM 1324 O O . THR A 1 164 ? 28.366 0.683 -26.729 1.00 42.00 164 THR A O 1
ATOM 1327 N N . VAL A 1 165 ? 26.447 0.457 -25.552 1.00 31.30 165 VAL A N 1
ATOM 1328 C CA . VAL A 1 165 ? 26.914 0.913 -24.211 1.00 31.30 165 VAL A CA 1
ATOM 1329 C C . VAL A 1 165 ? 25.938 0.394 -23.115 1.00 31.30 165 VAL A C 1
ATOM 1331 O O . VAL A 1 165 ? 24.737 0.355 -23.381 1.00 31.30 165 VAL A O 1
ATOM 1334 N N . PRO A 1 166 ? 26.401 -0.042 -21.916 1.00 36.62 166 PRO A N 1
ATOM 1335 C CA . PRO A 1 166 ? 25.639 -0.903 -20.999 1.00 36.62 166 PRO A CA 1
ATOM 1336 C C . PRO A 1 166 ? 24.569 -0.182 -20.163 1.00 36.62 166 PRO A C 1
ATOM 1338 O O . PRO A 1 166 ? 24.571 1.042 -20.024 1.00 36.62 166 PRO A O 1
ATOM 1341 N N . ILE A 1 167 ? 23.682 -0.993 -19.570 1.00 40.75 167 ILE A N 1
ATOM 1342 C CA . ILE A 1 167 ? 22.583 -0.620 -18.667 1.00 40.75 167 ILE A CA 1
ATOM 1343 C C . ILE A 1 167 ? 23.110 0.272 -17.536 1.00 40.75 167 ILE A C 1
ATOM 1345 O O . ILE A 1 167 ? 23.721 -0.189 -16.574 1.00 40.75 167 ILE A O 1
ATOM 1349 N N . GLY A 1 168 ? 22.853 1.571 -17.660 1.00 32.19 168 GLY A N 1
ATOM 1350 C CA . GLY A 1 168 ? 23.089 2.567 -16.628 1.00 32.19 168 GLY A CA 1
ATOM 1351 C C . GLY A 1 168 ? 21.801 3.336 -16.383 1.00 32.19 168 GLY A C 1
ATOM 1352 O O . GLY A 1 168 ? 21.353 4.090 -17.246 1.00 32.19 168 GLY A O 1
ATOM 1353 N N . ILE A 1 169 ? 21.209 3.167 -15.200 1.00 40.31 169 ILE A N 1
ATOM 1354 C CA . ILE A 1 169 ? 20.124 4.030 -14.732 1.00 40.31 169 ILE A CA 1
ATOM 1355 C C . ILE A 1 169 ? 20.719 5.436 -14.574 1.00 40.31 169 ILE A C 1
ATOM 1357 O O . ILE A 1 169 ? 21.474 5.701 -13.638 1.00 40.31 169 ILE A O 1
ATOM 1361 N N . ARG A 1 170 ? 20.439 6.341 -15.519 1.00 31.69 170 ARG A N 1
ATOM 1362 C CA . ARG A 1 170 ? 20.859 7.745 -15.414 1.00 31.69 170 ARG A CA 1
ATOM 1363 C C . ARG A 1 170 ? 19.908 8.487 -14.479 1.00 31.69 170 ARG A C 1
ATOM 1365 O O . ARG A 1 170 ? 18.834 8.921 -14.885 1.00 31.69 170 ARG A O 1
ATOM 1372 N N . TYR A 1 171 ? 20.328 8.652 -13.230 1.00 42.88 171 TYR A N 1
ATOM 1373 C CA . TYR A 1 171 ? 19.676 9.537 -12.270 1.00 42.88 171 TYR A CA 1
ATOM 1374 C C . TYR A 1 171 ? 20.066 10.994 -12.544 1.00 42.88 171 TYR A C 1
ATOM 1376 O O . TYR A 1 171 ? 21.248 11.331 -12.607 1.00 42.88 171 TYR A O 1
ATOM 1384 N N . SER A 1 172 ? 19.078 11.883 -12.662 1.00 33.03 172 SER A N 1
ATOM 1385 C CA . SER A 1 172 ? 19.312 13.322 -12.517 1.00 33.03 172 SER A CA 1
ATOM 1386 C C . SER A 1 172 ? 19.387 13.629 -11.019 1.00 33.03 172 SER A C 1
ATOM 1388 O O . SER A 1 172 ? 18.367 13.802 -10.358 1.00 33.03 172 SER A O 1
ATOM 1390 N N . SER A 1 173 ? 20.600 13.604 -10.463 1.00 34.91 173 SER A N 1
ATOM 1391 C CA . SER A 1 173 ? 20.851 13.956 -9.063 1.00 34.91 173 SER A CA 1
ATOM 1392 C C . SER A 1 173 ? 20.750 15.470 -8.885 1.00 34.91 173 SER A C 1
ATOM 1394 O O . SER A 1 173 ? 21.659 16.210 -9.261 1.00 34.91 173 SER A O 1
ATOM 1396 N N . ARG A 1 174 ? 19.663 15.941 -8.270 1.00 35.25 174 ARG A N 1
ATOM 1397 C CA . ARG A 1 174 ? 19.716 17.148 -7.441 1.00 35.25 174 ARG A CA 1
ATOM 1398 C C . ARG A 1 174 ? 19.408 16.723 -6.011 1.00 35.25 174 ARG A C 1
ATOM 1400 O O . ARG A 1 174 ? 18.328 16.225 -5.719 1.00 35.25 174 ARG A O 1
ATOM 1407 N N . HIS A 1 175 ? 20.448 16.834 -5.195 1.00 37.97 175 HIS A N 1
ATOM 1408 C CA . HIS A 1 175 ? 20.594 16.323 -3.841 1.00 37.97 175 HIS A CA 1
ATOM 1409 C C . HIS A 1 175 ? 19.432 16.700 -2.913 1.00 37.97 175 HIS A C 1
ATOM 1411 O O . HIS A 1 175 ? 19.057 17.867 -2.827 1.00 37.97 175 HIS A O 1
ATOM 1417 N N . PHE A 1 176 ? 18.939 15.713 -2.166 1.00 32.03 176 PHE A N 1
ATOM 1418 C CA . PHE A 1 176 ? 18.262 15.919 -0.890 1.00 32.03 176 PHE A CA 1
ATOM 1419 C C . PHE A 1 176 ? 19.227 15.403 0.183 1.00 32.03 176 PHE A C 1
ATOM 1421 O O . PHE A 1 176 ? 19.472 14.201 0.262 1.00 32.03 176 PHE A O 1
ATOM 1428 N N . SER A 1 177 ? 19.836 16.308 0.947 1.00 33.69 177 SER A N 1
ATOM 1429 C CA . SER A 1 177 ? 20.643 15.962 2.122 1.00 33.69 177 SER A CA 1
ATOM 1430 C C . SER A 1 177 ? 19.786 16.196 3.365 1.00 33.69 177 SER A C 1
ATOM 1432 O O . SER A 1 177 ? 19.402 17.344 3.594 1.00 33.69 177 SER A O 1
ATOM 1434 N N . PRO A 1 178 ? 19.472 15.175 4.179 1.00 36.09 178 PRO A N 1
ATOM 1435 C CA . PRO A 1 178 ? 18.892 15.395 5.495 1.00 36.09 178 PRO A CA 1
ATOM 1436 C C . PRO A 1 178 ? 19.972 15.949 6.430 1.00 36.09 178 PRO A C 1
ATOM 1438 O O . PRO A 1 178 ? 21.083 15.424 6.506 1.00 36.09 178 PRO A O 1
ATOM 1441 N N . SER A 1 179 ? 19.649 17.042 7.107 1.00 35.69 179 SER A N 1
ATOM 1442 C CA . SER A 1 179 ? 20.474 17.723 8.102 1.00 35.69 179 SER A CA 1
ATOM 1443 C C . SER A 1 179 ? 20.898 16.789 9.243 1.00 35.69 179 SER A C 1
ATOM 1445 O O . SER A 1 179 ? 20.056 16.171 9.890 1.00 35.69 179 SER A O 1
ATOM 1447 N N . GLN A 1 180 ? 22.208 16.729 9.501 1.00 35.34 180 GLN A N 1
ATOM 1448 C CA . GLN A 1 180 ? 22.806 16.116 10.688 1.00 35.34 180 GLN A CA 1
ATOM 1449 C C . GLN A 1 180 ? 22.441 16.934 11.936 1.00 35.34 180 GLN A C 1
ATOM 1451 O O . GLN A 1 180 ? 22.784 18.112 12.023 1.00 35.34 180 GLN A O 1
ATOM 1456 N N . SER A 1 181 ? 21.780 16.317 12.914 1.00 36.03 181 SER A N 1
ATOM 1457 C CA . SER A 1 181 ? 21.679 16.845 14.276 1.00 36.03 181 SER A CA 1
ATOM 1458 C C . SER A 1 181 ? 22.956 16.494 15.043 1.00 36.03 181 SER A C 1
ATOM 1460 O O . SER A 1 181 ? 23.223 15.320 15.299 1.00 36.03 181 SER A O 1
ATOM 1462 N N . GLN A 1 182 ? 23.752 17.507 15.387 1.00 35.16 182 GLN A N 1
ATOM 1463 C CA . GLN A 1 182 ? 24.881 17.375 16.305 1.00 35.16 182 GLN A CA 1
ATOM 1464 C C . GLN A 1 182 ? 24.363 17.251 17.744 1.00 35.16 182 GLN A C 1
ATOM 1466 O O . GLN A 1 182 ? 23.669 18.135 18.240 1.00 35.16 182 GLN A O 1
ATOM 1471 N N . LEU A 1 183 ? 24.718 16.145 18.394 1.00 37.75 183 LEU A N 1
ATOM 1472 C CA . LEU A 1 183 ? 24.698 15.950 19.841 1.00 37.75 183 LEU A CA 1
ATOM 1473 C C . LEU A 1 183 ? 26.147 16.083 20.328 1.00 37.75 183 LEU A C 1
ATOM 1475 O O . LEU A 1 183 ? 27.000 15.306 19.903 1.00 37.75 183 LEU A O 1
ATOM 1479 N N . SER A 1 184 ? 26.415 17.046 21.206 1.00 38.03 184 SER A N 1
ATOM 1480 C CA . SER A 1 184 ? 27.598 17.081 22.081 1.00 38.03 184 SER A CA 1
ATOM 1481 C C . SER A 1 184 ? 27.269 17.995 23.265 1.00 38.03 184 SER A C 1
ATOM 1483 O O . SER A 1 184 ? 26.973 19.168 23.061 1.00 38.03 184 SER A O 1
ATOM 1485 N N . GLU A 1 185 ? 27.025 17.411 24.438 1.00 39.94 185 GLU A N 1
ATOM 1486 C CA . GLU A 1 185 ? 27.966 17.322 25.573 1.00 39.94 185 GLU A CA 1
ATOM 1487 C C . GLU A 1 185 ? 27.726 18.458 26.579 1.00 39.94 185 GLU A C 1
ATOM 1489 O O . GLU A 1 185 ? 28.367 19.501 26.522 1.00 39.94 185 GLU A O 1
ATOM 1494 N N . ASP A 1 186 ? 26.808 18.226 27.525 1.00 38.19 186 ASP A N 1
ATOM 1495 C CA . ASP A 1 186 ? 26.749 19.003 28.765 1.00 38.19 186 ASP A CA 1
ATOM 1496 C C . ASP A 1 186 ? 27.590 18.296 29.839 1.00 38.19 186 ASP A C 1
ATOM 1498 O O . ASP A 1 186 ? 27.276 17.197 30.308 1.00 38.19 186 ASP A O 1
ATOM 1502 N N . GLU A 1 187 ? 28.694 18.949 30.206 1.00 42.00 187 GLU A N 1
ATOM 1503 C CA . GLU A 1 187 ? 29.572 18.597 31.317 1.00 42.00 187 GLU A CA 1
ATOM 1504 C C . GLU A 1 187 ? 28.811 18.620 32.655 1.00 42.00 187 GLU A C 1
ATOM 1506 O O . GLU A 1 187 ? 28.429 19.674 33.165 1.00 42.00 187 GLU A O 1
ATOM 1511 N N . ALA A 1 188 ? 28.700 17.464 33.310 1.00 40.00 188 ALA A N 1
ATOM 1512 C CA . ALA A 1 188 ? 28.371 17.390 34.729 1.00 40.00 188 ALA A CA 1
ATOM 1513 C C . ALA A 1 188 ? 29.635 17.642 35.577 1.00 40.00 188 ALA A C 1
ATOM 1515 O O . ALA A 1 188 ? 30.467 16.755 35.782 1.00 40.00 188 ALA A O 1
ATOM 1516 N N . LYS A 1 189 ? 29.770 18.863 36.107 1.00 45.84 189 LYS A N 1
ATOM 1517 C CA . LYS A 1 189 ? 30.663 19.203 37.228 1.00 45.84 189 LYS A CA 1
ATOM 1518 C C . LYS A 1 189 ? 29.866 19.883 38.341 1.00 45.84 189 LYS A C 1
ATOM 1520 O O . LYS A 1 189 ? 28.938 20.636 38.076 1.00 45.84 189 LYS A O 1
ATOM 1525 N N . THR A 1 190 ? 30.357 19.690 39.569 1.00 44.28 190 THR A N 1
ATOM 1526 C CA . THR A 1 190 ? 29.856 20.112 40.900 1.00 44.28 190 THR A CA 1
ATOM 1527 C C . THR A 1 190 ? 28.958 19.056 41.567 1.00 44.28 190 THR A C 1
ATOM 1529 O O . THR A 1 190 ? 28.092 18.486 40.932 1.00 44.28 190 THR A O 1
ATOM 1532 N N . SER A 1 191 ? 29.143 18.661 42.829 1.00 41.41 191 SER A N 1
ATOM 1533 C CA . SER A 1 191 ? 29.727 19.375 43.962 1.00 41.41 191 SER A CA 1
ATOM 1534 C C . SER A 1 191 ? 30.266 18.409 45.029 1.00 41.41 191 SER A C 1
ATOM 1536 O O . SER A 1 191 ? 29.730 17.326 45.242 1.00 41.41 191 SER A O 1
ATOM 1538 N N . LYS A 1 192 ? 31.327 18.848 45.713 1.00 51.34 192 LYS A N 1
ATOM 1539 C CA . LYS A 1 192 ? 31.929 18.222 46.893 1.00 51.34 192 LYS A CA 1
ATOM 1540 C C . LYS A 1 192 ? 30.977 18.281 48.095 1.00 51.34 192 LYS A C 1
ATOM 1542 O O . LYS A 1 192 ? 30.486 19.366 48.415 1.00 51.34 192 LYS A O 1
ATOM 1547 N N . ARG A 1 193 ? 30.882 17.185 48.845 1.00 48.53 193 ARG A N 1
ATOM 1548 C CA . ARG A 1 193 ? 31.009 17.173 50.310 1.00 48.53 193 ARG A CA 1
ATOM 1549 C C . ARG A 1 193 ? 31.367 15.780 50.796 1.00 48.53 193 ARG A C 1
ATOM 1551 O O . ARG A 1 193 ? 30.787 14.822 50.251 1.00 48.53 193 ARG A O 1
#

Secondary structure (DSSP, 8-state):
---HHHHHHHHHHHHSSTT---EEEEETTEEEEE-SHHHHHHHS----HHHHHHHHHHHHHHHHHSS-HHHHHHHHHHHHHHHHHHTTTS-HHHHHHHHHHHHHHHHHHHHHHHHHHHHHHHHHHHHTT---S---------------PPPPPP----------------------PPPP-------------